Protein AF-A0A5R9P121-F1 (afdb_monomer)

Foldseek 3Di:
DWEKEAQCDDLNPCVVVCQVQQWGWFKDFPQLVVCLVVVHLPSLLVVLVVPDDPPDDSVVSSVVSVVVSVVLVDQQQFDQYKYWYDDPFFIKIWGFHAPDPPDNGHGWDWDWDADPVPRTIIIITHTHTPHIDQAAPQRQGDTNLQDQLVLCVQNVPPDNMGIPPDPVSVVLVVCLSNQHFQCVPCVDPVSCVSQPVVVVRDHQRTSHNVRSVVNVVVVVVVVCVVPPPPDDDDDDDDDADEPPDDPVVVVVLQVVLCVVLVCAAPQPRHRADDPPDPPDDQQSHWDWAFQQPNDHDYSVGIHIHGNVLRVVCPRPHSVVSNVVVVVVVVVVVVVVVD

Mean predicted aligned error: 11.41 Å

Nearest PDB structures (foldseek):
  8f43-assembly1_A  TM=6.720E-01  e=2.990E-02  Geobacillus stearothermophilus
  6jdv-assembly1_A  TM=2.931E-01  e=4.929E-01  Neisseria meningitidis 8013
  5y88-assembly1_A  TM=1.302E-01  e=1.584E+00  Saccharomyces cerevisiae S288C

Radius of gyration: 29.48 Å; Cα contacts (8 Å, |Δi|>4): 516; chains: 1; bounding box: 74×51×73 Å

Solvent-accessible surface area (backbone atoms only — not comparable to full-atom values): 18734 Å² total; per-residue (Å²): 118,55,42,34,31,43,29,27,37,76,97,39,72,43,36,68,58,29,53,75,70,13,38,52,42,42,64,29,50,44,72,51,41,54,20,50,75,68,73,31,71,65,57,29,35,49,55,46,58,74,70,50,60,92,88,64,58,68,69,60,51,49,53,49,33,55,48,54,55,49,48,45,56,49,43,21,54,38,54,63,21,37,41,32,36,73,58,92,54,40,36,32,35,31,39,28,36,51,72,39,100,86,45,96,58,21,72,57,40,76,43,83,49,64,42,87,91,78,67,46,58,25,30,33,37,7,20,42,33,76,40,63,37,46,50,23,72,71,65,28,74,40,32,54,90,82,44,60,55,69,56,44,73,58,64,65,51,87,46,62,68,38,72,58,81,50,63,70,57,50,51,50,52,50,34,52,43,61,34,36,80,40,50,86,53,58,71,34,70,72,45,32,58,61,50,29,44,92,75,74,38,82,72,58,50,42,51,44,58,64,40,48,49,52,40,52,53,48,54,52,49,53,52,51,57,73,66,63,75,79,74,88,74,92,72,84,76,79,92,74,51,74,47,97,58,52,74,67,57,47,53,53,47,54,48,51,49,37,62,75,42,72,47,23,12,78,77,76,64,47,72,39,31,60,92,88,49,83,92,61,50,76,51,35,20,62,32,88,36,48,60,49,58,87,60,50,46,30,90,90,26,53,45,55,23,22,34,48,57,48,65,71,38,64,74,55,48,64,65,64,48,42,56,54,50,51,52,52,50,55,53,52,55,54,63,75,75,109

pLDDT: mean 89.46, std 9.91, range [42.0, 98.44]

Sequence (338 aa):
MSIYVIKAGADNYFWPESRKRGIAALMLDKPYYEAWAANDPDAHLAVHIALAGKGRDPSSVKAESTRWFNYASKVSSSVDDIFFNIVGNDVWWARSRPLHASVAGGDPVIIPHIDPANGQEVVAVGVQTDGWRQYTKDGVKLQLATTHKRAWDFLKKQSALAPVADEDMKLYLMTLLEGGDLSTWHNRPDWKAKQGEDKGKYLAVQASLLENGLTQLMLSIEGTVAFANGQIIDKKVKDKQLVGCTPQEMKQHLKALWDQQDGKCALTGIEMHLPGQPDLDKDLMISPDRIDSSGHYSLENVQLVCRFANFWKLASDNARFKELLDLVVATKASQVSS

Structure (mmCIF, N/CA/C/O backbone):
data_AF-A0A5R9P121-F1
#
_entry.id   AF-A0A5R9P121-F1
#
loop_
_atom_site.group_PDB
_atom_site.id
_atom_site.type_symbol
_atom_site.label_atom_id
_atom_site.label_alt_id
_atom_site.label_comp_id
_atom_site.label_asym_id
_atom_site.label_entity_id
_atom_site.label_seq_id
_atom_site.pdbx_PDB_ins_code
_atom_site.Cartn_x
_atom_site.Cartn_y
_atom_site.Cartn_z
_atom_site.occupancy
_atom_site.B_iso_or_equiv
_atom_site.auth_seq_id
_atom_site.auth_comp_id
_atom_site.auth_asym_id
_atom_site.auth_atom_id
_atom_site.pdbx_PDB_model_num
ATOM 1 N N . MET A 1 1 ? 23.446 -10.536 -7.700 1.00 86.69 1 MET A N 1
ATOM 2 C CA . MET A 1 1 ? 22.115 -10.044 -7.302 1.00 86.69 1 MET A CA 1
ATOM 3 C C . MET A 1 1 ? 22.065 -8.530 -7.442 1.00 86.69 1 MET A C 1
ATOM 5 O O . MET A 1 1 ? 22.905 -7.834 -6.886 1.00 86.69 1 MET A O 1
ATOM 9 N N . SER A 1 2 ? 21.109 -8.034 -8.211 1.00 94.00 2 SER A N 1
ATOM 10 C CA . SER A 1 2 ? 20.786 -6.622 -8.412 1.00 94.00 2 SER A CA 1
ATOM 11 C C . SER A 1 2 ? 19.376 -6.333 -7.904 1.00 94.00 2 SER A C 1
ATOM 13 O O . SER A 1 2 ? 18.571 -7.247 -7.730 1.00 94.00 2 SER A O 1
ATOM 15 N N . ILE A 1 3 ? 19.078 -5.054 -7.675 1.00 96.38 3 ILE A N 1
ATOM 16 C CA . ILE A 1 3 ? 17.752 -4.597 -7.260 1.00 96.38 3 ILE A CA 1
ATOM 17 C C . ILE A 1 3 ? 17.236 -3.590 -8.282 1.00 96.38 3 ILE A C 1
ATOM 19 O O . ILE A 1 3 ? 17.935 -2.630 -8.621 1.00 96.38 3 ILE A O 1
ATOM 23 N N . TYR A 1 4 ? 16.003 -3.789 -8.735 1.00 95.88 4 TYR A N 1
ATOM 24 C CA . TYR A 1 4 ? 15.313 -2.901 -9.661 1.00 95.88 4 TYR A CA 1
ATOM 25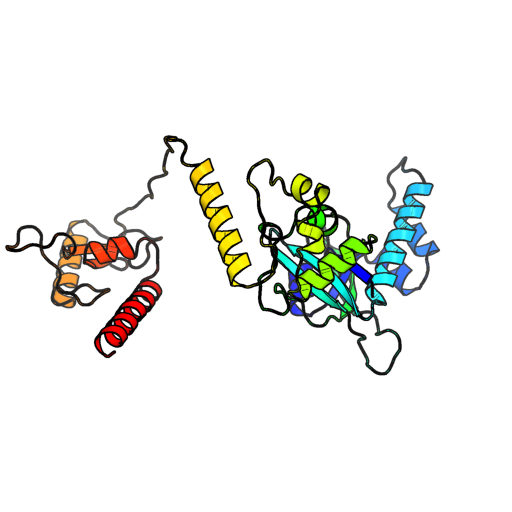 C C . TYR A 1 4 ? 13.990 -2.438 -9.083 1.00 95.88 4 TYR A C 1
ATOM 27 O O . TYR A 1 4 ? 13.281 -3.202 -8.439 1.00 95.88 4 TYR A O 1
ATOM 35 N N . VAL A 1 5 ? 13.615 -1.206 -9.393 1.00 95.62 5 VAL A N 1
ATOM 36 C CA . VAL A 1 5 ? 12.225 -0.761 -9.343 1.00 95.62 5 VAL A CA 1
ATOM 37 C C . VAL A 1 5 ? 11.692 -0.828 -10.767 1.00 95.62 5 VAL A C 1
ATOM 39 O O . VAL A 1 5 ? 12.301 -0.269 -11.679 1.00 95.62 5 VAL A O 1
ATOM 42 N N . ILE A 1 6 ? 10.595 -1.546 -10.975 1.00 95.19 6 ILE A N 1
ATOM 43 C CA . ILE A 1 6 ? 10.000 -1.785 -12.288 1.00 95.19 6 ILE A CA 1
ATOM 44 C C . ILE A 1 6 ? 8.566 -1.272 -12.309 1.00 95.19 6 ILE A C 1
ATOM 46 O O . ILE A 1 6 ? 7.793 -1.522 -11.382 1.00 95.19 6 ILE A O 1
ATOM 50 N N . LYS A 1 7 ? 8.198 -0.572 -13.380 1.00 93.69 7 LYS A N 1
ATOM 51 C CA . LYS A 1 7 ? 6.808 -0.237 -13.690 1.00 93.69 7 LYS A CA 1
ATOM 52 C C . LYS A 1 7 ? 6.265 -1.242 -14.694 1.00 93.69 7 LYS A C 1
ATOM 54 O O . LYS A 1 7 ? 6.827 -1.405 -15.776 1.00 93.69 7 LYS A O 1
ATOM 59 N N . ALA A 1 8 ? 5.158 -1.885 -14.346 1.00 91.69 8 ALA A N 1
ATOM 60 C CA . ALA A 1 8 ? 4.480 -2.839 -15.213 1.00 91.69 8 ALA A CA 1
ATOM 61 C C . ALA A 1 8 ? 3.602 -2.076 -16.223 1.00 91.69 8 ALA A C 1
ATOM 63 O O . ALA A 1 8 ? 2.381 -2.042 -16.096 1.00 91.69 8 ALA A O 1
ATOM 64 N N . GLY A 1 9 ? 4.243 -1.401 -17.181 1.00 89.94 9 GLY A N 1
ATOM 65 C CA . GLY A 1 9 ? 3.585 -0.507 -18.140 1.00 89.94 9 GLY A CA 1
ATOM 66 C C . GLY A 1 9 ? 3.376 0.919 -17.619 1.00 89.94 9 GLY A C 1
ATOM 67 O O . GLY A 1 9 ? 3.654 1.232 -16.454 1.00 89.94 9 GLY A O 1
ATOM 68 N N . ALA A 1 10 ? 2.902 1.800 -18.505 1.00 86.75 10 ALA A N 1
ATOM 69 C CA . ALA A 1 10 ? 2.505 3.157 -18.138 1.00 86.75 10 ALA A CA 1
ATOM 70 C C . ALA A 1 10 ? 1.425 3.100 -17.048 1.00 86.75 10 ALA A C 1
ATOM 72 O O . ALA A 1 10 ? 0.533 2.256 -17.092 1.00 86.75 10 ALA A O 1
ATOM 73 N N . ASP A 1 11 ? 1.567 3.921 -16.009 1.00 85.69 11 ASP A N 1
ATOM 74 C CA . ASP A 1 11 ? 0.668 3.929 -14.846 1.00 85.69 11 ASP A CA 1
ATOM 75 C C . ASP A 1 11 ? 0.395 2.546 -14.217 1.00 85.69 11 ASP A C 1
ATOM 77 O O . ASP A 1 11 ? -0.612 2.348 -13.541 1.00 85.69 11 ASP A O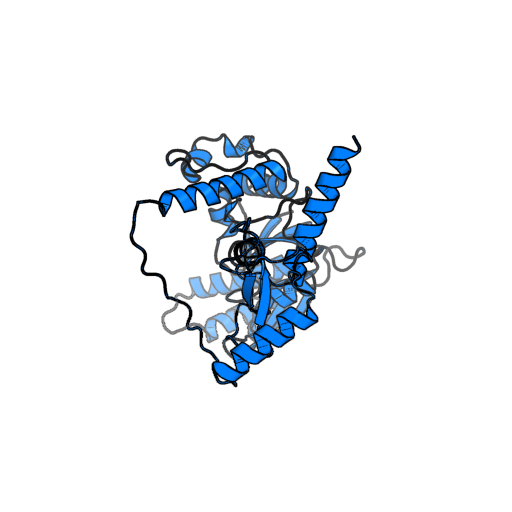 1
ATOM 81 N N . ASN A 1 12 ? 1.324 1.592 -14.390 1.00 91.19 12 ASN A N 1
ATOM 82 C CA . ASN A 1 12 ? 1.204 0.209 -13.927 1.00 91.19 12 ASN A CA 1
ATOM 83 C C . ASN A 1 12 ? -0.016 -0.550 -14.493 1.00 91.19 12 ASN A C 1
ATOM 85 O O . ASN A 1 12 ? -0.538 -1.441 -13.821 1.00 91.19 12 ASN A O 1
ATOM 89 N N . TYR A 1 13 ? -0.475 -0.261 -15.718 1.00 93.00 13 TYR A N 1
ATOM 90 C CA . TYR A 1 13 ? -1.648 -0.953 -16.276 1.00 93.00 13 TYR A CA 1
ATOM 91 C C . TYR A 1 13 ? -1.503 -2.486 -16.327 1.00 93.00 13 TYR A C 1
ATOM 93 O O . TYR A 1 13 ? -2.490 -3.201 -16.166 1.00 93.00 13 TYR A O 1
ATOM 101 N N . PHE A 1 14 ? -0.285 -3.011 -16.507 1.00 94.94 14 PHE A N 1
ATOM 102 C CA . PHE A 1 14 ? -0.016 -4.452 -16.585 1.00 94.94 14 PHE A CA 1
ATOM 103 C C . PHE A 1 14 ? 0.195 -5.097 -15.208 1.00 94.94 14 PHE A C 1
ATOM 105 O O . PHE A 1 14 ? 0.359 -6.314 -15.087 1.00 94.94 14 PHE A O 1
ATOM 112 N N . TRP A 1 15 ? 0.178 -4.304 -14.135 1.00 95.00 15 TRP A N 1
ATOM 113 C CA . TRP A 1 15 ? 0.389 -4.793 -12.777 1.00 95.00 15 TRP A CA 1
ATOM 114 C C . TRP A 1 15 ? -0.552 -5.938 -12.355 1.00 95.00 15 TRP A C 1
ATOM 116 O O . TRP A 1 15 ? -0.057 -6.907 -11.773 1.00 95.00 15 TRP A O 1
ATOM 126 N N . PRO A 1 16 ? -1.872 -5.915 -12.648 1.00 94.00 16 PRO A N 1
ATOM 127 C CA . PRO A 1 16 ? -2.764 -7.011 -12.266 1.00 94.00 16 PRO A CA 1
ATOM 128 C C . PRO A 1 16 ? -2.335 -8.370 -12.836 1.00 94.00 16 PRO A C 1
ATOM 130 O O . PRO A 1 16 ? -2.325 -9.366 -12.108 1.00 94.00 16 PRO A O 1
ATOM 133 N N . GLU A 1 17 ? -1.925 -8.406 -14.107 1.00 93.31 17 GLU A N 1
ATOM 134 C CA . GLU A 1 17 ? -1.442 -9.621 -14.774 1.00 93.31 17 GLU A CA 1
ATOM 135 C C . GLU A 1 17 ? -0.050 -10.022 -14.272 1.00 93.31 17 GLU A C 1
ATOM 137 O O . GLU A 1 17 ? 0.171 -11.192 -13.950 1.00 93.31 17 GLU A O 1
ATOM 142 N N . SER A 1 18 ? 0.860 -9.055 -14.112 1.00 94.75 18 SER A N 1
ATOM 143 C CA . SER A 1 18 ? 2.193 -9.256 -13.524 1.00 94.75 18 SER A CA 1
ATOM 144 C C . SER A 1 18 ? 2.113 -9.912 -12.139 1.00 94.75 18 SER A C 1
ATOM 146 O O . SER A 1 18 ? 2.799 -10.906 -11.879 1.00 94.75 18 SER A O 1
ATOM 148 N N . ARG A 1 19 ? 1.208 -9.435 -11.274 1.00 94.75 19 ARG A N 1
ATOM 149 C CA . ARG A 1 19 ? 0.966 -10.009 -9.946 1.00 94.75 19 ARG A CA 1
ATOM 150 C C . ARG A 1 19 ? 0.365 -11.408 -10.030 1.00 94.75 19 ARG A C 1
ATOM 152 O O . ARG A 1 19 ? 0.855 -12.317 -9.367 1.00 94.75 19 ARG A O 1
ATOM 159 N N . LYS A 1 20 ? -0.687 -11.581 -10.838 1.00 92.06 20 LYS A N 1
ATOM 160 C CA . LYS A 1 20 ? -1.413 -12.854 -10.985 1.00 92.06 20 LYS A CA 1
ATOM 161 C C . LYS A 1 20 ? -0.512 -13.980 -11.490 1.00 92.06 20 LYS A C 1
ATOM 163 O O . LYS A 1 20 ? -0.650 -15.113 -11.045 1.00 92.06 20 LYS A O 1
ATOM 168 N N . ARG A 1 21 ? 0.390 -13.670 -12.420 1.00 91.25 21 ARG A N 1
ATOM 169 C CA . ARG A 1 21 ? 1.276 -14.649 -13.064 1.00 91.25 21 ARG A CA 1
ATOM 170 C C . ARG A 1 21 ? 2.639 -14.785 -12.380 1.00 91.25 21 ARG A C 1
ATOM 172 O O . ARG A 1 21 ? 3.382 -15.707 -12.703 1.00 91.25 21 ARG A O 1
ATOM 179 N N . GLY A 1 22 ? 2.972 -13.890 -11.447 1.00 93.12 22 GLY A N 1
ATOM 180 C CA . GLY A 1 22 ? 4.281 -13.873 -10.794 1.00 93.12 22 GLY A CA 1
ATOM 181 C C . GLY A 1 22 ? 5.400 -13.546 -11.780 1.00 93.12 22 GLY A C 1
ATOM 182 O O . GLY A 1 22 ? 6.370 -14.284 -11.874 1.00 93.12 22 GLY A O 1
ATOM 183 N N . ILE A 1 23 ? 5.241 -12.474 -12.555 1.00 94.06 23 ILE A N 1
ATOM 184 C CA . ILE A 1 23 ? 6.206 -12.058 -13.583 1.00 94.06 23 ILE A CA 1
ATOM 185 C C . ILE A 1 23 ? 6.640 -10.625 -13.299 1.00 94.06 23 ILE A C 1
ATOM 187 O O . ILE A 1 23 ? 5.798 -9.785 -12.984 1.00 94.06 23 ILE A O 1
ATOM 191 N N . ALA A 1 24 ? 7.925 -10.320 -13.454 1.00 94.75 24 ALA A N 1
ATOM 192 C CA . ALA A 1 24 ? 8.415 -8.948 -13.574 1.00 94.75 24 ALA A CA 1
ATOM 193 C C . ALA A 1 24 ? 8.683 -8.669 -15.056 1.00 94.75 24 ALA A C 1
ATOM 195 O O . ALA A 1 24 ? 9.478 -9.377 -15.668 1.00 94.75 24 ALA A O 1
ATOM 196 N N . ALA A 1 25 ? 7.993 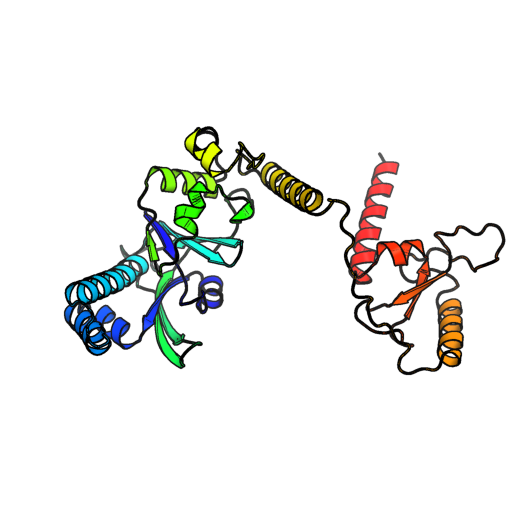-7.689 -15.645 1.00 94.44 25 ALA A N 1
ATOM 197 C CA . ALA A 1 25 ? 8.061 -7.429 -17.083 1.00 94.44 25 ALA A CA 1
ATOM 198 C C . ALA A 1 25 ? 8.033 -5.939 -17.428 1.00 94.44 25 ALA A C 1
ATOM 200 O O . ALA A 1 25 ? 7.385 -5.138 -16.750 1.00 94.44 25 ALA A O 1
ATOM 201 N N . LEU A 1 26 ? 8.713 -5.609 -18.524 1.00 94.50 26 LEU A N 1
ATOM 202 C CA . LEU A 1 26 ? 8.664 -4.323 -19.209 1.00 94.50 26 LEU A CA 1
ATOM 203 C C . LEU A 1 26 ? 7.799 -4.436 -20.455 1.00 94.50 26 LEU A C 1
ATOM 205 O O . LEU A 1 26 ? 7.837 -5.453 -21.145 1.00 94.50 26 LEU A O 1
ATOM 209 N N . MET A 1 27 ? 7.025 -3.391 -20.731 1.00 95.06 27 MET A N 1
ATOM 210 C CA . MET A 1 27 ? 6.189 -3.326 -21.927 1.00 95.06 27 MET A CA 1
ATOM 211 C C . MET A 1 27 ? 6.996 -2.682 -23.049 1.00 95.06 27 MET A C 1
ATOM 213 O O . MET A 1 27 ? 7.525 -1.585 -22.865 1.00 95.06 27 MET A O 1
ATOM 217 N N . LEU A 1 28 ? 7.093 -3.372 -24.180 1.00 94.94 28 LEU A N 1
ATOM 218 C CA . LEU A 1 28 ? 7.660 -2.845 -25.415 1.00 94.94 28 LEU A CA 1
ATOM 219 C C . LEU A 1 28 ? 6.565 -2.778 -26.470 1.00 94.94 28 LEU A C 1
ATOM 221 O O . LEU A 1 28 ? 5.857 -3.764 -26.665 1.00 94.94 28 LEU A O 1
ATOM 225 N N . ASP A 1 29 ? 6.462 -1.672 -27.200 1.00 94.25 29 ASP A N 1
ATOM 226 C CA . ASP A 1 29 ? 5.623 -1.657 -28.399 1.00 94.25 29 ASP A CA 1
ATOM 227 C C . ASP A 1 29 ? 6.155 -2.690 -29.395 1.00 94.25 29 ASP A C 1
ATOM 229 O O . ASP A 1 29 ? 7.366 -2.930 -29.482 1.00 94.25 29 ASP A O 1
ATOM 233 N N . LYS A 1 30 ? 5.251 -3.307 -30.157 1.00 95.25 30 LYS A N 1
ATOM 234 C CA . LYS A 1 30 ? 5.583 -4.442 -31.024 1.00 95.25 30 LYS A CA 1
ATOM 235 C C . LYS A 1 30 ? 6.806 -4.221 -31.934 1.00 95.25 30 LYS A C 1
ATOM 237 O O . LYS A 1 30 ? 7.653 -5.111 -31.947 1.00 95.25 30 LYS A O 1
ATOM 242 N N . PRO A 1 31 ? 6.998 -3.067 -32.607 1.00 95.38 31 PRO A N 1
ATOM 243 C CA . PRO A 1 31 ? 8.189 -2.854 -33.435 1.00 95.38 31 PRO A CA 1
ATOM 244 C C . PRO A 1 31 ? 9.506 -2.856 -32.639 1.00 95.38 31 PRO A C 1
ATOM 246 O O . PRO A 1 31 ? 10.518 -3.361 -33.121 1.00 95.38 31 PRO A O 1
ATOM 249 N N . TYR A 1 32 ? 9.507 -2.325 -31.409 1.00 95.69 32 TYR A N 1
ATOM 250 C CA . TYR A 1 32 ? 10.682 -2.382 -30.529 1.00 95.69 32 TYR A CA 1
ATOM 251 C C . TYR A 1 32 ? 10.948 -3.811 -30.058 1.00 95.69 32 TYR A C 1
ATOM 253 O O . TYR A 1 32 ? 12.097 -4.252 -30.043 1.00 95.69 32 TYR A O 1
ATOM 261 N N . TYR A 1 33 ? 9.889 -4.548 -29.708 1.00 96.38 33 TYR A N 1
ATOM 262 C CA . TYR A 1 33 ? 9.998 -5.957 -29.345 1.00 96.38 33 TYR A CA 1
ATOM 263 C C . TYR A 1 33 ? 10.564 -6.805 -30.489 1.00 96.38 33 TYR A C 1
ATOM 265 O O . TYR A 1 33 ? 11.471 -7.591 -30.245 1.00 96.38 33 TYR A O 1
ATOM 273 N N . GLU A 1 34 ? 10.070 -6.648 -31.718 1.00 96.81 34 GLU A N 1
ATOM 274 C CA . GLU A 1 34 ? 10.523 -7.429 -32.877 1.00 96.81 34 GLU A CA 1
ATOM 275 C C . GLU A 1 34 ? 12.021 -7.225 -33.141 1.00 96.81 34 GLU A C 1
ATOM 277 O O . GLU A 1 34 ? 12.757 -8.199 -33.304 1.00 96.81 34 GLU A O 1
ATOM 282 N N . ALA A 1 35 ? 12.497 -5.976 -33.086 1.00 96.88 35 ALA A N 1
ATOM 283 C CA . ALA A 1 35 ? 13.920 -5.668 -33.209 1.00 96.88 35 ALA A CA 1
ATOM 284 C C . ALA A 1 35 ? 14.754 -6.241 -32.048 1.00 96.88 35 ALA A C 1
ATOM 286 O O . ALA A 1 35 ? 15.843 -6.779 -32.258 1.00 96.88 35 ALA A O 1
ATOM 287 N N . TRP A 1 36 ? 14.240 -6.171 -30.816 1.00 96.88 36 TRP A N 1
ATOM 288 C CA . TRP A 1 36 ? 14.901 -6.758 -29.650 1.00 96.88 36 TRP A CA 1
ATOM 289 C C . TRP A 1 36 ? 14.969 -8.290 -29.723 1.00 96.88 36 TRP A C 1
ATOM 291 O O . TRP A 1 36 ? 16.025 -8.869 -29.478 1.00 96.88 36 TRP A O 1
ATOM 301 N N . ALA A 1 37 ? 13.879 -8.951 -30.116 1.00 95.19 37 ALA A N 1
ATOM 302 C CA . ALA A 1 37 ? 13.792 -10.403 -30.250 1.00 95.19 37 ALA A CA 1
ATOM 303 C C . ALA A 1 37 ? 14.701 -10.940 -31.367 1.00 95.19 37 ALA A C 1
ATOM 305 O O . ALA A 1 37 ? 15.236 -12.041 -31.249 1.00 95.19 37 ALA A O 1
ATOM 306 N N . ALA A 1 38 ? 14.925 -10.147 -32.419 1.00 96.12 38 ALA A N 1
ATOM 307 C CA . ALA A 1 38 ? 15.914 -10.424 -33.459 1.00 96.12 38 ALA A CA 1
ATOM 308 C C . ALA A 1 38 ? 17.368 -10.169 -33.010 1.00 96.12 38 ALA A C 1
ATOM 310 O O . ALA A 1 38 ? 18.295 -10.441 -33.772 1.00 96.12 38 ALA A O 1
ATOM 311 N N . ASN A 1 39 ? 17.578 -9.660 -31.788 1.00 95.56 39 ASN A N 1
ATOM 312 C CA . ASN A 1 39 ? 18.864 -9.195 -31.273 1.00 95.56 39 ASN A CA 1
ATOM 313 C C . ASN A 1 39 ? 19.533 -8.176 -32.218 1.00 95.56 39 ASN A C 1
ATOM 315 O O . ASN A 1 39 ? 20.733 -8.256 -32.485 1.00 95.56 39 ASN A O 1
ATOM 319 N N . ASP A 1 40 ? 18.742 -7.223 -32.722 1.00 97.25 40 ASP A N 1
ATOM 320 C CA . ASP A 1 40 ? 19.161 -6.208 -33.691 1.00 97.25 40 ASP A CA 1
ATOM 321 C C . ASP A 1 40 ? 19.032 -4.784 -33.100 1.00 97.25 40 ASP A C 1
ATOM 323 O O . ASP A 1 40 ? 17.976 -4.141 -33.185 1.00 97.25 40 ASP A O 1
ATOM 327 N N . PRO A 1 41 ? 20.102 -4.260 -32.466 1.00 95.19 41 PRO A N 1
ATOM 328 C CA . PRO A 1 41 ? 20.113 -2.909 -31.909 1.00 95.19 41 PRO A CA 1
ATOM 329 C C . PRO A 1 41 ? 19.964 -1.801 -32.962 1.00 95.19 41 PRO A C 1
ATOM 331 O O . PRO A 1 41 ? 19.479 -0.715 -32.630 1.00 95.19 41 PRO A O 1
ATOM 334 N N . ASP A 1 42 ? 20.375 -2.050 -34.210 1.00 96.06 42 ASP A N 1
ATOM 335 C CA . ASP A 1 42 ? 20.303 -1.068 -35.294 1.00 96.06 42 ASP A CA 1
ATOM 336 C C . ASP A 1 42 ? 18.866 -0.948 -35.808 1.00 96.06 42 ASP A C 1
ATOM 338 O O . ASP A 1 42 ? 18.361 0.169 -35.957 1.00 96.06 42 ASP A O 1
ATOM 342 N N . ALA A 1 43 ? 18.158 -2.072 -35.965 1.00 96.06 43 ALA A N 1
ATOM 343 C CA . ALA A 1 43 ? 16.719 -2.071 -36.216 1.00 96.06 43 ALA A CA 1
ATOM 344 C C . ALA A 1 43 ? 15.955 -1.392 -35.069 1.00 96.06 43 ALA A C 1
ATOM 346 O O . ALA A 1 43 ? 15.069 -0.571 -35.315 1.00 96.06 43 ALA A O 1
ATOM 347 N N . HIS A 1 44 ? 16.343 -1.641 -33.814 1.00 96.44 44 HIS A N 1
ATOM 348 C CA . HIS A 1 44 ? 15.718 -0.997 -32.656 1.00 96.44 44 HIS A CA 1
ATOM 349 C C . HIS A 1 44 ? 15.922 0.531 -32.676 1.00 96.44 44 HIS A C 1
ATOM 351 O O . HIS A 1 44 ? 15.001 1.307 -32.404 1.00 96.44 44 HIS A O 1
ATOM 357 N N . LEU A 1 45 ? 17.120 0.995 -33.052 1.00 96.00 45 LEU A N 1
ATOM 358 C CA . LEU A 1 45 ? 17.403 2.416 -33.262 1.00 96.00 45 LEU A CA 1
ATOM 359 C C . LEU A 1 45 ? 16.617 3.003 -34.441 1.00 96.00 45 LEU A C 1
ATOM 361 O O . LEU A 1 45 ? 16.128 4.128 -34.330 1.00 96.00 45 LEU A O 1
ATOM 365 N N . ALA A 1 46 ? 16.459 2.262 -35.537 1.00 94.62 46 ALA A N 1
ATOM 366 C CA . ALA A 1 46 ? 15.692 2.710 -36.695 1.00 94.62 46 ALA A CA 1
ATOM 367 C C . ALA A 1 46 ? 14.224 2.998 -36.333 1.00 94.62 46 ALA A C 1
ATOM 369 O O . ALA A 1 46 ? 13.694 4.031 -36.746 1.00 94.62 46 ALA A O 1
ATOM 370 N N . VAL A 1 47 ? 13.600 2.161 -35.491 1.00 94.19 47 VAL A N 1
ATOM 371 C CA . VAL A 1 47 ? 12.244 2.411 -34.962 1.00 94.19 47 VAL A CA 1
ATOM 372 C C . VAL A 1 47 ? 12.200 3.727 -34.172 1.00 94.19 47 VAL A C 1
ATOM 374 O O . VAL A 1 47 ? 11.336 4.571 -34.415 1.00 94.19 47 VAL A O 1
ATOM 377 N N . HIS A 1 48 ? 13.171 3.956 -33.281 1.00 92.88 48 HIS A N 1
ATOM 378 C CA . HIS A 1 48 ? 13.266 5.197 -32.502 1.00 92.88 48 HIS A CA 1
ATOM 379 C C . HIS A 1 48 ? 13.455 6.445 -33.376 1.00 92.88 48 HIS A C 1
ATOM 381 O O . HIS A 1 48 ? 12.878 7.491 -33.080 1.00 92.88 48 HIS A O 1
ATOM 387 N N . ILE A 1 49 ? 14.261 6.356 -34.439 1.00 92.31 49 ILE A N 1
ATOM 388 C CA . ILE A 1 49 ? 14.483 7.459 -35.384 1.00 92.31 49 ILE A CA 1
ATOM 389 C C . ILE A 1 49 ? 13.200 7.764 -36.162 1.00 92.31 49 ILE A C 1
ATOM 391 O O . ILE A 1 49 ? 12.844 8.932 -36.296 1.00 92.31 49 ILE A O 1
ATOM 395 N N . ALA A 1 50 ? 12.489 6.738 -36.636 1.00 90.56 50 ALA A N 1
ATOM 396 C CA . ALA A 1 50 ? 11.254 6.906 -37.401 1.00 90.56 50 ALA A CA 1
ATOM 397 C C . ALA A 1 50 ? 10.137 7.585 -36.587 1.00 90.56 50 ALA A C 1
ATOM 399 O O . ALA A 1 50 ? 9.349 8.351 -37.139 1.00 90.56 50 ALA A O 1
ATOM 400 N N . LEU A 1 51 ? 10.092 7.330 -35.276 1.00 87.19 51 LEU A N 1
ATOM 401 C CA . LEU A 1 51 ? 9.111 7.909 -34.353 1.00 87.19 51 LEU A CA 1
ATOM 402 C C . LEU A 1 51 ? 9.577 9.223 -33.701 1.00 87.19 51 LEU A C 1
ATOM 404 O O . LEU A 1 51 ? 8.800 9.877 -33.001 1.00 87.19 51 LEU A O 1
ATOM 408 N N . ALA A 1 52 ? 10.831 9.637 -33.908 1.00 85.69 52 ALA A N 1
ATOM 409 C CA . ALA A 1 52 ? 11.349 10.869 -33.331 1.00 85.69 52 ALA A CA 1
ATOM 410 C C . ALA A 1 52 ? 10.693 12.102 -33.980 1.00 85.69 52 ALA A C 1
ATOM 412 O O . ALA A 1 52 ? 10.750 12.310 -35.191 1.00 85.69 52 ALA A O 1
ATOM 413 N N . GLY A 1 53 ? 10.103 12.972 -33.155 1.00 79.69 53 GLY A N 1
ATOM 414 C CA . GLY A 1 53 ? 9.579 14.261 -33.614 1.00 79.69 53 GLY A CA 1
ATOM 415 C C . GLY A 1 53 ? 10.669 15.167 -34.207 1.00 79.69 53 GLY A C 1
ATOM 416 O O . GLY A 1 53 ? 11.842 15.089 -33.829 1.00 79.69 53 GLY A O 1
ATOM 417 N N . LYS A 1 54 ? 10.276 16.068 -35.121 1.00 80.69 54 LYS A N 1
ATOM 418 C CA . LYS A 1 54 ? 11.191 17.035 -35.758 1.00 80.69 54 LYS A CA 1
ATOM 419 C C . LYS A 1 54 ? 11.969 17.834 -34.700 1.00 80.69 54 LYS A C 1
ATOM 421 O O . LYS A 1 54 ? 11.365 18.412 -33.802 1.00 80.69 54 LYS A O 1
ATOM 426 N N . GLY A 1 55 ? 13.296 17.896 -34.837 1.00 79.69 55 GLY A N 1
ATOM 427 C CA . GLY A 1 55 ? 14.178 18.692 -33.969 1.00 79.69 55 GLY A CA 1
ATOM 428 C C . GLY A 1 55 ? 14.711 17.979 -32.720 1.00 79.69 55 GLY A C 1
ATOM 429 O O . GLY A 1 55 ? 15.403 18.607 -31.923 1.00 79.69 55 GLY A O 1
ATOM 430 N N . ARG A 1 56 ? 14.426 16.683 -32.533 1.00 84.19 56 ARG A N 1
ATOM 431 C CA . ARG A 1 56 ? 15.058 15.873 -31.478 1.00 84.19 56 ARG A CA 1
ATOM 432 C C . ARG A 1 56 ? 16.549 15.680 -31.762 1.00 84.19 56 ARG A C 1
ATOM 434 O O . ARG A 1 56 ? 16.936 15.366 -32.884 1.00 84.19 56 ARG A O 1
ATOM 441 N N . ASP A 1 57 ? 17.368 15.819 -30.723 1.00 89.94 57 ASP A N 1
ATOM 442 C CA . ASP A 1 57 ? 18.807 15.581 -30.808 1.00 89.94 57 ASP A CA 1
ATOM 443 C C . ASP A 1 57 ? 19.109 14.092 -31.107 1.00 89.94 57 ASP A C 1
ATOM 445 O O . ASP A 1 57 ? 18.674 13.223 -30.339 1.00 89.94 57 ASP A O 1
ATOM 449 N N . PRO A 1 58 ? 19.864 13.766 -32.175 1.00 89.62 58 PRO A N 1
ATOM 450 C CA . PRO A 1 58 ? 20.151 12.381 -32.552 1.00 89.62 58 PRO A CA 1
ATOM 451 C C . PRO A 1 58 ? 20.875 11.569 -31.472 1.00 89.62 58 PRO A C 1
ATOM 453 O O . PRO A 1 58 ? 20.630 10.368 -31.335 1.00 89.62 58 PRO A O 1
ATOM 456 N N . SER A 1 59 ? 21.746 12.205 -30.681 1.00 91.75 59 SER A N 1
ATOM 457 C CA . SER A 1 59 ? 22.479 11.511 -29.617 1.00 91.75 59 SER A CA 1
ATOM 458 C C . SER A 1 59 ? 21.541 11.061 -28.492 1.00 91.75 59 SER A C 1
ATOM 460 O O . SER A 1 59 ? 21.661 9.939 -27.997 1.00 91.75 59 SER A O 1
ATOM 462 N N . SER A 1 60 ? 20.531 11.877 -28.170 1.00 91.44 60 SER A N 1
ATOM 463 C CA . SER A 1 60 ? 19.488 11.539 -27.199 1.00 91.44 60 SER A CA 1
ATOM 464 C C . SER A 1 60 ? 18.611 10.369 -27.657 1.00 91.44 60 SER A C 1
ATOM 466 O O . SER A 1 60 ? 18.325 9.472 -26.864 1.00 91.44 60 SER A O 1
ATOM 468 N N . VAL A 1 61 ? 18.239 10.330 -28.944 1.00 92.44 61 VAL A N 1
ATOM 469 C CA . VAL A 1 61 ? 17.442 9.242 -29.539 1.00 92.44 61 VAL A CA 1
ATOM 470 C C . VAL A 1 61 ? 18.227 7.932 -29.496 1.00 92.44 61 VAL A C 1
ATOM 472 O O . VAL A 1 61 ? 17.691 6.898 -29.095 1.00 92.44 61 VAL A O 1
ATOM 475 N N . LYS A 1 62 ? 19.526 7.983 -29.821 1.00 94.31 62 LYS A N 1
ATOM 476 C CA . LYS A 1 62 ? 20.416 6.824 -29.717 1.00 94.31 62 LYS A CA 1
ATOM 477 C C . LYS A 1 62 ? 20.535 6.319 -28.280 1.00 94.31 62 LYS A C 1
ATOM 479 O O . LYS A 1 62 ? 20.379 5.124 -28.044 1.00 94.31 62 LYS A O 1
ATOM 484 N N . ALA A 1 63 ? 20.763 7.218 -27.323 1.00 93.50 63 ALA A N 1
ATOM 485 C CA . ALA A 1 63 ? 20.868 6.858 -25.911 1.00 93.50 63 ALA A CA 1
ATOM 486 C C . ALA A 1 63 ? 19.577 6.213 -25.377 1.00 93.50 63 ALA A C 1
ATOM 488 O O . ALA A 1 63 ? 19.635 5.254 -24.607 1.00 93.50 63 ALA A O 1
ATOM 489 N N . GLU A 1 64 ? 18.413 6.710 -25.799 1.00 92.31 64 GLU A N 1
ATOM 490 C CA . GLU A 1 64 ? 17.116 6.142 -25.437 1.00 92.31 64 GLU A CA 1
ATOM 491 C C . GLU A 1 64 ? 16.900 4.742 -26.027 1.00 92.31 64 GLU A C 1
ATOM 493 O O . GLU A 1 64 ? 16.526 3.840 -25.276 1.00 92.31 64 GLU A O 1
ATOM 498 N N . SER A 1 65 ? 17.218 4.543 -27.311 1.00 94.62 65 SER A N 1
ATOM 499 C CA . SER A 1 65 ? 17.157 3.227 -27.962 1.00 94.62 65 SER A CA 1
ATOM 500 C C . SER A 1 65 ? 18.028 2.200 -27.243 1.00 94.62 65 SER A C 1
ATOM 502 O O . SER A 1 65 ? 17.544 1.154 -26.811 1.00 94.62 65 SER A O 1
ATOM 504 N N . THR A 1 66 ? 19.302 2.535 -27.019 1.00 95.88 66 THR A N 1
ATOM 505 C CA . THR A 1 66 ? 20.239 1.665 -26.298 1.00 95.88 66 THR A CA 1
ATOM 506 C C . THR A 1 66 ? 19.742 1.345 -24.889 1.00 95.88 66 THR A C 1
ATOM 508 O O . THR A 1 66 ? 19.864 0.211 -24.429 1.00 95.88 66 THR A O 1
ATOM 511 N N . ARG A 1 67 ? 19.161 2.325 -24.188 1.00 93.81 67 ARG A N 1
ATOM 512 C CA . ARG A 1 67 ? 18.618 2.125 -22.841 1.00 93.81 67 ARG A CA 1
ATOM 513 C C . ARG A 1 67 ? 17.463 1.126 -22.839 1.00 93.81 67 ARG A C 1
ATOM 515 O O . ARG A 1 67 ? 17.485 0.213 -22.020 1.00 93.81 67 ARG A O 1
ATOM 522 N N . TRP A 1 68 ? 16.480 1.290 -23.722 1.00 94.38 68 TRP A N 1
ATOM 523 C CA . TRP A 1 68 ? 15.315 0.402 -23.788 1.00 94.38 68 TRP A CA 1
ATOM 524 C C . TRP A 1 68 ? 15.682 -1.018 -24.217 1.00 94.38 68 TRP A C 1
ATOM 526 O O . TRP A 1 68 ? 15.254 -1.968 -23.560 1.00 94.38 68 TRP A O 1
ATOM 536 N N . PHE A 1 69 ? 16.561 -1.157 -25.212 1.00 95.69 69 PHE A N 1
ATOM 537 C CA . PHE A 1 69 ? 17.097 -2.454 -25.626 1.00 95.69 69 PHE A CA 1
ATOM 538 C C . PHE A 1 69 ? 17.774 -3.176 -24.449 1.00 95.69 69 PHE A C 1
ATOM 540 O O . PHE A 1 69 ? 17.466 -4.326 -24.139 1.00 95.69 69 PHE A O 1
ATOM 547 N N . ASN A 1 70 ? 18.641 -2.469 -23.714 1.00 94.56 70 ASN A N 1
ATOM 548 C CA . ASN A 1 70 ? 19.333 -3.030 -22.554 1.00 94.56 70 ASN A CA 1
ATOM 549 C C . ASN A 1 70 ? 18.394 -3.334 -21.383 1.00 94.56 70 ASN A C 1
ATOM 551 O O . ASN A 1 70 ? 18.639 -4.287 -20.647 1.00 94.56 70 ASN 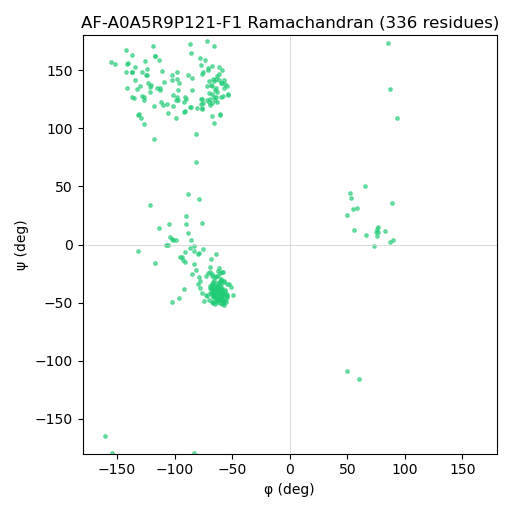A O 1
ATOM 555 N N . TYR A 1 71 ? 17.339 -2.544 -21.176 1.00 94.69 71 TYR A N 1
ATOM 556 C CA . TYR A 1 71 ? 16.350 -2.811 -20.133 1.00 94.69 71 TYR A CA 1
ATOM 557 C C . TYR A 1 71 ? 15.625 -4.129 -20.376 1.00 94.69 71 TYR A C 1
ATOM 559 O O . TYR A 1 71 ? 15.549 -4.942 -19.456 1.00 94.69 71 TYR A O 1
ATOM 567 N N . ALA A 1 72 ? 15.156 -4.361 -21.603 1.00 93.50 72 ALA A N 1
ATOM 568 C CA . ALA A 1 72 ? 14.508 -5.610 -21.978 1.00 93.50 72 ALA A CA 1
ATOM 569 C C . ALA A 1 72 ? 15.442 -6.805 -21.752 1.00 93.50 72 ALA A C 1
ATOM 571 O O . ALA A 1 72 ? 15.090 -7.711 -20.997 1.00 93.50 72 ALA A O 1
ATOM 572 N N . SER A 1 73 ? 16.676 -6.737 -22.266 1.00 93.12 73 SER A N 1
ATOM 573 C CA . SER A 1 73 ? 17.687 -7.781 -22.054 1.00 93.12 73 SER A CA 1
ATOM 574 C C . SER A 1 73 ? 18.000 -8.008 -20.578 1.00 93.12 73 SER A C 1
ATOM 576 O O . SER A 1 73 ? 18.220 -9.141 -20.152 1.00 93.12 73 SER A O 1
ATOM 578 N N . LYS A 1 74 ? 18.034 -6.941 -19.771 1.00 91.94 74 LYS A N 1
ATOM 579 C CA . LYS A 1 74 ? 18.365 -7.050 -18.352 1.00 91.94 74 LYS A CA 1
ATOM 580 C C . LYS A 1 74 ? 17.266 -7.742 -17.563 1.00 91.94 74 LYS A C 1
ATOM 582 O O . LYS A 1 74 ? 17.580 -8.644 -16.799 1.00 91.94 74 LYS A O 1
ATOM 587 N N . VAL A 1 75 ? 16.011 -7.336 -17.750 1.00 92.69 75 VAL A N 1
ATOM 588 C CA . VAL A 1 75 ? 14.881 -7.962 -17.050 1.00 92.69 75 VAL A CA 1
ATOM 589 C C . VAL A 1 75 ? 14.727 -9.409 -17.493 1.00 92.69 75 VAL A C 1
ATOM 591 O O . VAL A 1 75 ? 14.550 -10.282 -16.652 1.00 92.69 75 VAL A O 1
ATOM 594 N N . SER A 1 76 ? 14.836 -9.677 -18.793 1.00 91.81 76 SER A N 1
ATOM 595 C CA . SER A 1 76 ? 14.592 -11.002 -19.354 1.00 91.81 76 SER A CA 1
ATOM 596 C C . SER A 1 76 ? 15.653 -12.040 -18.972 1.00 91.81 76 SER A C 1
ATOM 598 O O . SER A 1 76 ? 15.371 -13.230 -18.992 1.00 91.81 76 SER A O 1
ATOM 600 N N . SER A 1 77 ? 16.864 -11.596 -18.618 1.00 89.56 77 SER A N 1
ATOM 601 C CA . SER A 1 77 ? 17.978 -12.454 -18.187 1.00 89.56 77 SER A CA 1
ATOM 602 C C . SER A 1 77 ? 18.221 -12.439 -16.673 1.00 89.56 77 SER A C 1
ATOM 604 O O . SER A 1 77 ? 19.208 -13.007 -16.203 1.00 89.56 77 SER A O 1
ATOM 606 N N . SER A 1 78 ? 17.358 -11.780 -15.892 1.00 90.94 78 SER A N 1
ATOM 607 C CA . SER A 1 78 ? 17.532 -11.658 -14.444 1.00 90.94 78 SER A CA 1
ATOM 608 C C . SER A 1 78 ? 17.448 -13.011 -13.732 1.00 90.94 78 SER A C 1
ATOM 610 O O . SER A 1 78 ? 16.525 -13.794 -13.938 1.00 90.94 78 SER A O 1
ATOM 612 N N . VAL A 1 79 ? 18.406 -13.263 -12.840 1.00 90.12 79 VAL A N 1
ATOM 613 C CA . VAL A 1 79 ? 18.457 -14.457 -11.988 1.00 90.12 79 VAL A CA 1
ATOM 614 C C . VAL A 1 79 ? 18.807 -14.016 -10.576 1.00 90.12 79 VAL A C 1
ATOM 616 O O . VAL A 1 79 ? 19.792 -13.303 -10.377 1.00 90.12 79 VAL A O 1
ATOM 619 N N . ASP A 1 80 ? 17.981 -14.413 -9.606 1.00 91.38 80 ASP A N 1
ATOM 620 C CA . ASP A 1 80 ? 18.085 -14.023 -8.194 1.00 91.38 80 ASP A CA 1
ATOM 621 C C . ASP A 1 80 ? 18.083 -12.504 -7.942 1.00 91.38 80 ASP A C 1
ATOM 623 O O . ASP A 1 80 ? 18.354 -12.050 -6.833 1.00 91.38 80 ASP A O 1
ATOM 627 N N . ASP A 1 81 ? 17.737 -11.698 -8.945 1.00 95.12 81 ASP A N 1
ATOM 628 C CA . ASP A 1 81 ? 17.547 -10.258 -8.811 1.00 95.12 81 ASP A CA 1
ATOM 629 C C . ASP A 1 81 ? 16.204 -9.950 -8.134 1.00 95.12 81 ASP A C 1
ATOM 631 O O . ASP A 1 81 ? 15.214 -10.661 -8.341 1.00 95.12 81 ASP A O 1
ATOM 635 N N . ILE A 1 82 ? 16.164 -8.864 -7.359 1.00 96.69 82 ILE A N 1
ATOM 636 C CA . ILE A 1 82 ? 14.960 -8.373 -6.682 1.00 96.69 82 ILE A CA 1
ATOM 637 C C . ILE A 1 82 ? 14.307 -7.274 -7.513 1.00 96.69 82 ILE A C 1
ATOM 639 O O . ILE A 1 82 ? 14.956 -6.316 -7.933 1.00 96.69 82 ILE A O 1
ATOM 643 N N . PHE A 1 83 ? 12.998 -7.382 -7.689 1.00 96.81 83 PHE A N 1
ATOM 644 C CA . PHE A 1 83 ? 12.165 -6.377 -8.328 1.00 96.81 83 PHE A CA 1
ATOM 645 C C . PHE A 1 83 ? 11.224 -5.767 -7.304 1.00 96.81 83 PHE A C 1
ATOM 647 O O . PHE A 1 83 ? 10.582 -6.498 -6.559 1.00 96.81 83 PHE A O 1
ATOM 654 N N . PHE A 1 84 ? 11.110 -4.444 -7.305 1.00 96.94 84 PHE A N 1
ATOM 655 C CA . PHE A 1 84 ? 10.110 -3.680 -6.575 1.00 96.94 84 PHE A CA 1
ATOM 656 C C . PHE A 1 84 ? 9.094 -3.083 -7.548 1.00 96.94 84 PHE A C 1
ATOM 658 O O . PHE A 1 84 ? 9.473 -2.560 -8.594 1.00 96.94 84 PHE A O 1
ATOM 665 N N . ASN A 1 85 ? 7.816 -3.093 -7.183 1.00 95.56 85 ASN A N 1
ATOM 666 C CA . ASN A 1 85 ? 6.763 -2.352 -7.869 1.00 95.56 85 ASN A CA 1
ATOM 667 C C . ASN A 1 85 ? 5.960 -1.555 -6.835 1.00 95.56 85 ASN A C 1
ATOM 669 O O . ASN A 1 85 ? 5.648 -2.055 -5.754 1.00 95.56 85 ASN A O 1
ATOM 673 N N . ILE A 1 86 ? 5.660 -0.297 -7.149 1.00 94.25 86 ILE A N 1
ATOM 674 C CA . ILE A 1 86 ? 4.974 0.616 -6.234 1.00 94.25 86 ILE A CA 1
ATOM 675 C C . ILE A 1 86 ? 3.584 0.916 -6.777 1.00 94.25 86 ILE A C 1
ATOM 677 O O . ILE A 1 86 ? 3.454 1.455 -7.879 1.00 94.25 86 ILE A O 1
ATOM 681 N N . VAL A 1 87 ? 2.557 0.624 -5.978 1.00 91.81 87 VAL A N 1
ATOM 682 C CA . VAL A 1 87 ? 1.151 0.862 -6.328 1.00 91.81 87 VAL A CA 1
ATOM 683 C C . VAL A 1 87 ? 0.494 1.680 -5.229 1.00 91.81 87 VAL A C 1
ATOM 685 O O . VAL A 1 87 ? 0.195 1.183 -4.144 1.00 91.81 87 VAL A O 1
ATOM 688 N N . GLY A 1 88 ? 0.293 2.971 -5.494 1.00 90.31 88 GLY A N 1
ATOM 689 C CA . GLY A 1 88 ? -0.171 3.911 -4.476 1.00 90.31 88 GLY A CA 1
ATOM 690 C C . GLY A 1 88 ? 0.814 3.985 -3.307 1.00 90.31 88 GLY A C 1
ATOM 691 O O . GLY A 1 88 ? 1.951 4.422 -3.478 1.00 90.31 88 GLY A O 1
ATOM 692 N N . ASN A 1 89 ? 0.375 3.563 -2.119 1.00 91.38 89 ASN A N 1
ATOM 693 C CA . ASN A 1 89 ? 1.215 3.483 -0.921 1.00 91.38 89 ASN A CA 1
ATOM 694 C C . ASN A 1 89 ? 1.867 2.102 -0.734 1.00 91.38 89 ASN A C 1
ATOM 696 O O . ASN A 1 89 ? 2.759 1.960 0.098 1.00 91.38 89 ASN A O 1
ATOM 700 N N . ASP A 1 90 ? 1.423 1.085 -1.467 1.00 93.06 90 ASP A N 1
ATOM 701 C CA . ASP A 1 90 ? 1.859 -0.291 -1.270 1.00 93.06 90 ASP A CA 1
ATOM 702 C C . ASP A 1 90 ? 3.168 -0.566 -2.020 1.00 93.06 90 ASP A C 1
ATOM 704 O O . ASP A 1 90 ? 3.321 -0.222 -3.197 1.00 93.06 90 ASP A O 1
ATOM 708 N N . VAL A 1 91 ? 4.115 -1.195 -1.321 1.00 94.94 91 VAL A N 1
ATOM 709 C CA . VAL A 1 91 ? 5.415 -1.595 -1.865 1.00 94.94 91 VAL A CA 1
ATOM 710 C C . VAL A 1 91 ? 5.394 -3.104 -2.066 1.00 94.94 91 VAL A C 1
ATOM 712 O O . VAL A 1 91 ? 5.337 -3.869 -1.104 1.00 94.94 91 VAL A O 1
ATOM 715 N N . TRP A 1 92 ? 5.440 -3.528 -3.323 1.00 96.31 92 TRP A N 1
ATOM 716 C CA . TRP A 1 92 ? 5.506 -4.931 -3.707 1.00 96.31 92 TRP A CA 1
ATOM 717 C C . TRP A 1 92 ? 6.923 -5.297 -4.098 1.00 96.31 92 TRP A C 1
ATOM 719 O O . TRP A 1 92 ? 7.630 -4.483 -4.692 1.00 96.31 92 TRP A O 1
ATOM 729 N N . TRP A 1 93 ? 7.323 -6.528 -3.809 1.00 96.88 93 TRP A N 1
ATOM 730 C CA . TRP A 1 93 ? 8.609 -7.054 -4.229 1.00 96.88 93 TRP A CA 1
ATOM 731 C C . TRP A 1 93 ? 8.519 -8.520 -4.652 1.00 96.88 93 TRP A C 1
ATOM 733 O O . TRP A 1 93 ? 7.612 -9.241 -4.234 1.00 96.88 93 TRP A O 1
ATOM 743 N N . ALA A 1 94 ? 9.445 -8.955 -5.499 1.00 96.19 94 ALA A N 1
ATOM 744 C CA . ALA A 1 94 ? 9.595 -10.348 -5.901 1.00 96.19 94 ALA A CA 1
ATOM 745 C C . ALA A 1 94 ? 11.053 -10.644 -6.265 1.00 96.19 94 ALA A C 1
ATOM 747 O O . ALA A 1 94 ? 11.789 -9.747 -6.680 1.00 96.19 94 ALA A O 1
ATOM 748 N N . ARG A 1 95 ? 11.463 -11.906 -6.154 1.00 95.56 95 ARG A N 1
ATOM 749 C CA . ARG A 1 95 ? 12.767 -12.387 -6.618 1.00 95.56 95 ARG A CA 1
ATOM 750 C C . ARG A 1 95 ? 12.607 -13.118 -7.944 1.00 95.56 95 ARG A C 1
ATOM 752 O O . ARG A 1 95 ? 11.777 -14.017 -8.055 1.00 95.56 95 ARG A O 1
ATOM 759 N N . SER A 1 96 ? 13.404 -12.750 -8.940 1.00 93.75 96 SER A N 1
ATOM 760 C CA . SER A 1 96 ? 13.473 -13.481 -10.211 1.00 93.75 96 SER A CA 1
ATOM 761 C C . SER A 1 96 ? 13.999 -14.900 -10.017 1.00 93.75 96 SER A C 1
ATOM 763 O O . SER A 1 96 ? 14.890 -15.144 -9.203 1.00 93.75 96 SER A O 1
ATOM 765 N N . ARG A 1 97 ? 13.436 -15.840 -10.774 1.00 84.38 97 ARG A N 1
ATOM 766 C CA . ARG A 1 97 ? 13.849 -17.242 -10.814 1.00 84.38 97 ARG A CA 1
ATOM 767 C C . ARG A 1 97 ? 14.169 -17.639 -12.253 1.00 84.38 97 ARG A C 1
ATOM 769 O O . ARG A 1 97 ? 13.477 -17.186 -13.164 1.00 84.38 97 ARG A O 1
ATOM 776 N N . PRO A 1 98 ? 15.147 -18.531 -12.471 1.00 66.19 98 PRO A N 1
ATOM 777 C CA . PRO A 1 98 ? 15.307 -19.150 -13.775 1.00 66.19 98 PRO A CA 1
ATOM 778 C C . PRO A 1 98 ? 14.069 -20.005 -14.087 1.00 66.19 98 PRO A C 1
ATOM 780 O O . PRO A 1 98 ? 13.596 -20.759 -13.235 1.00 66.19 98 PRO A O 1
ATOM 783 N N . LEU A 1 99 ? 13.542 -19.882 -15.310 1.00 58.16 99 LEU A N 1
ATOM 784 C CA . LEU A 1 99 ? 12.365 -20.621 -15.783 1.00 58.16 99 LEU A CA 1
ATOM 785 C C . LEU A 1 99 ? 12.603 -22.147 -15.797 1.00 58.16 99 LEU A C 1
ATOM 787 O O . LEU A 1 99 ? 11.671 -22.920 -15.585 1.00 58.16 99 LEU A O 1
ATOM 791 N N . HIS A 1 100 ? 13.862 -22.577 -15.955 1.00 55.72 100 HIS A N 1
ATOM 792 C CA . HIS A 1 100 ? 14.278 -23.979 -15.944 1.00 55.72 100 HIS A CA 1
ATOM 793 C C . HIS A 1 100 ? 15.562 -24.170 -15.127 1.00 55.72 100 HIS A C 1
ATOM 795 O O . HIS A 1 100 ? 16.577 -23.532 -15.390 1.00 55.72 100 HIS A O 1
ATOM 801 N N . ALA A 1 101 ? 15.540 -25.089 -14.155 1.00 47.59 101 ALA A N 1
ATOM 802 C CA . ALA A 1 101 ? 16.677 -25.383 -13.271 1.00 47.59 101 ALA A CA 1
ATOM 803 C C . ALA A 1 101 ? 17.917 -25.960 -13.996 1.00 47.59 101 ALA A C 1
ATOM 805 O O . ALA A 1 101 ? 18.966 -26.112 -13.376 1.00 47.59 101 ALA A O 1
ATOM 806 N N . SER A 1 102 ? 17.807 -26.292 -15.287 1.00 42.25 102 SER A N 1
ATOM 807 C CA . SER A 1 102 ? 18.857 -26.935 -16.087 1.00 42.25 102 SER A CA 1
ATOM 808 C C . SER A 1 102 ? 19.557 -26.017 -17.095 1.00 42.25 102 SER A C 1
ATOM 810 O O . SER A 1 102 ? 20.447 -26.488 -17.799 1.00 42.25 102 SER A O 1
ATOM 812 N N . VAL A 1 103 ? 19.186 -24.735 -17.192 1.00 42.19 103 VAL A N 1
ATOM 813 C CA . VAL A 1 103 ? 19.826 -23.779 -18.111 1.00 42.19 103 VAL A CA 1
ATOM 814 C C . VAL A 1 103 ? 20.276 -22.552 -17.324 1.00 42.19 103 VAL A C 1
ATOM 816 O O . VAL A 1 103 ? 19.501 -21.949 -16.582 1.00 42.19 103 VAL A O 1
ATOM 819 N N . ALA A 1 104 ? 21.554 -22.195 -17.453 1.00 42.00 104 ALA A N 1
ATOM 820 C CA . ALA A 1 104 ? 22.072 -20.941 -16.925 1.00 42.00 104 ALA A CA 1
ATOM 821 C C . ALA A 1 104 ? 21.415 -19.776 -17.692 1.00 42.00 104 ALA A C 1
ATOM 823 O O . ALA A 1 104 ? 21.757 -19.528 -18.844 1.00 42.00 104 ALA A O 1
ATOM 824 N N . GLY A 1 105 ? 20.462 -19.097 -17.047 1.00 50.56 105 GLY A N 1
ATOM 825 C CA . GLY A 1 105 ? 19.586 -18.096 -17.666 1.00 50.56 105 GLY A CA 1
ATOM 826 C C . GLY A 1 105 ? 18.280 -18.737 -18.139 1.00 50.56 105 GLY A C 1
ATOM 827 O O . GLY A 1 105 ? 18.280 -19.536 -19.066 1.00 50.56 105 GLY A O 1
ATOM 828 N N . GLY A 1 106 ? 17.169 -18.440 -17.459 1.00 57.03 106 GLY A N 1
ATOM 829 C CA . GLY A 1 106 ? 15.851 -18.936 -17.864 1.00 57.03 106 GLY A CA 1
ATOM 830 C C . GLY A 1 106 ? 15.362 -18.256 -19.141 1.00 57.03 106 GLY A C 1
ATOM 831 O O . GLY A 1 106 ? 15.698 -17.095 -19.369 1.00 57.03 106 GLY A O 1
ATOM 832 N N . ASP A 1 107 ? 14.559 -18.958 -19.944 1.00 68.00 107 ASP A N 1
ATOM 833 C CA . ASP A 1 107 ? 13.942 -18.357 -21.127 1.00 68.00 107 ASP A CA 1
ATOM 834 C C . ASP A 1 107 ? 13.106 -17.124 -20.740 1.00 68.00 107 ASP A C 1
ATOM 836 O O . ASP A 1 107 ? 12.441 -17.120 -19.693 1.00 68.00 107 ASP A O 1
ATOM 840 N N . PRO A 1 108 ? 13.134 -16.066 -21.566 1.00 83.81 108 PRO A N 1
ATOM 841 C CA . PRO A 1 108 ? 12.412 -14.841 -21.282 1.00 83.81 108 PRO A CA 1
ATOM 842 C C . PRO A 1 108 ? 10.903 -15.094 -21.309 1.00 83.81 108 PRO A C 1
ATOM 844 O O . PRO A 1 108 ? 10.378 -15.799 -22.172 1.00 83.81 108 PRO A O 1
ATOM 847 N N . VAL A 1 109 ? 10.176 -14.469 -20.386 1.00 90.06 109 VAL A N 1
ATOM 848 C CA . VAL A 1 109 ? 8.714 -14.496 -20.401 1.00 90.06 109 VAL A CA 1
ATOM 849 C C . VAL A 1 109 ? 8.215 -13.466 -21.404 1.00 90.06 109 VAL A C 1
ATOM 851 O O . VAL A 1 109 ? 8.444 -12.270 -21.222 1.00 90.06 109 VAL A O 1
ATOM 854 N N . ILE A 1 110 ? 7.524 -13.937 -22.443 1.00 94.38 110 ILE A N 1
ATOM 855 C CA . ILE A 1 110 ? 6.983 -13.118 -23.532 1.00 94.38 110 ILE A CA 1
ATOM 856 C C . ILE A 1 110 ? 5.457 -13.232 -23.543 1.00 94.38 110 ILE A C 1
ATOM 858 O O . ILE A 1 110 ? 4.918 -14.326 -23.715 1.00 94.38 110 ILE A O 1
ATOM 862 N N . ILE A 1 111 ? 4.747 -12.115 -23.362 1.00 94.25 111 ILE A N 1
ATOM 863 C CA . ILE A 1 111 ? 3.275 -12.089 -23.374 1.00 94.25 111 ILE A CA 1
ATOM 864 C C . ILE A 1 111 ? 2.780 -10.953 -24.280 1.00 94.25 111 ILE A C 1
ATOM 866 O O . ILE A 1 111 ? 2.944 -9.786 -23.919 1.00 94.25 111 ILE A O 1
ATOM 870 N N . PRO A 1 112 ? 2.151 -11.259 -25.429 1.00 96.00 112 PRO A N 1
ATOM 871 C CA . PRO A 1 112 ? 1.462 -10.259 -26.241 1.00 96.00 112 PRO A CA 1
ATOM 872 C C . PRO A 1 112 ? 0.310 -9.602 -25.475 1.00 96.00 112 PRO A C 1
ATOM 874 O O . PRO A 1 112 ? -0.420 -10.271 -24.739 1.00 96.00 112 PRO A O 1
ATOM 877 N N . HIS A 1 113 ? 0.127 -8.299 -25.663 1.00 95.25 113 HIS A N 1
ATOM 878 C CA . HIS A 1 113 ? -0.916 -7.512 -25.019 1.00 95.25 113 HIS A CA 1
ATOM 879 C C . HIS A 1 113 ? -1.275 -6.266 -25.854 1.00 95.25 113 HIS A C 1
ATOM 881 O O . HIS A 1 113 ? -0.748 -6.051 -26.943 1.00 95.25 113 HIS A O 1
ATOM 887 N N . ILE A 1 114 ? -2.209 -5.461 -25.350 1.00 94.00 114 ILE A N 1
ATOM 888 C CA . ILE A 1 114 ? -2.710 -4.239 -25.972 1.00 94.00 114 ILE A CA 1
ATOM 889 C C . ILE A 1 114 ? -2.601 -3.134 -24.929 1.00 94.00 114 ILE A C 1
ATOM 891 O O . ILE A 1 114 ? -3.086 -3.309 -23.808 1.00 94.00 114 ILE A O 1
ATOM 895 N N . ASP A 1 115 ? -1.975 -2.018 -25.287 1.00 90.19 115 ASP A N 1
ATOM 896 C CA . ASP A 1 115 ? -1.911 -0.855 -24.410 1.00 90.19 115 ASP A CA 1
ATOM 897 C C . ASP A 1 115 ? -3.322 -0.252 -24.260 1.00 90.19 115 ASP A C 1
ATOM 899 O O . ASP A 1 115 ? -3.951 0.122 -25.258 1.00 90.19 115 ASP A O 1
ATOM 903 N N . PRO A 1 116 ? -3.859 -0.150 -23.032 1.00 90.50 116 PRO A N 1
ATOM 904 C CA . PRO A 1 116 ? -5.221 0.324 -22.816 1.00 90.50 116 PRO A CA 1
ATOM 905 C C . PRO A 1 116 ? -5.413 1.816 -23.119 1.00 90.50 116 PRO A C 1
ATOM 907 O O . PRO A 1 116 ? -6.551 2.246 -23.297 1.00 90.50 116 PRO A O 1
ATOM 910 N N . ALA A 1 117 ? -4.346 2.618 -23.159 1.00 88.81 117 ALA A N 1
ATOM 911 C CA . ALA A 1 117 ? -4.439 4.056 -23.386 1.00 88.81 117 ALA A CA 1
ATOM 912 C C . ALA A 1 117 ? -4.612 4.410 -24.869 1.00 88.81 117 ALA A C 1
ATOM 914 O O . ALA A 1 117 ? -5.288 5.387 -25.191 1.00 88.81 117 ALA A O 1
ATOM 915 N N . ASN A 1 118 ? -4.000 3.640 -25.773 1.00 88.38 118 ASN A N 1
ATOM 916 C CA . ASN A 1 118 ? -3.959 3.966 -27.203 1.00 88.38 118 ASN A CA 1
ATOM 917 C C . ASN A 1 118 ? -4.325 2.795 -28.140 1.00 88.38 118 ASN A C 1
ATOM 919 O O . ASN A 1 118 ? -4.436 3.007 -29.347 1.00 88.38 118 ASN A O 1
ATOM 923 N N . GLY A 1 119 ? -4.537 1.585 -27.612 1.00 90.94 119 GLY A N 1
ATOM 924 C CA . GLY A 1 119 ? -4.912 0.399 -28.383 1.00 90.94 119 GLY A CA 1
ATOM 925 C C . GLY A 1 119 ? -3.777 -0.231 -29.197 1.00 90.94 119 GLY A C 1
ATOM 926 O O . GLY A 1 119 ? -4.050 -1.085 -30.039 1.00 90.94 119 GLY A O 1
ATOM 927 N N . GLN A 1 120 ? -2.523 0.180 -28.991 1.00 92.06 120 GLN A N 1
ATOM 928 C CA . GLN A 1 120 ? -1.378 -0.363 -29.721 1.00 92.06 120 GLN A CA 1
ATOM 929 C C . GLN A 1 120 ? -0.994 -1.760 -29.229 1.00 92.06 120 GLN A C 1
ATOM 931 O O . GLN A 1 120 ? -1.129 -2.088 -28.050 1.00 92.06 120 GLN A O 1
ATOM 936 N N . GLU A 1 121 ? -0.481 -2.582 -30.146 1.00 96.31 121 GLU A N 1
ATOM 937 C CA . GLU A 1 121 ? 0.093 -3.881 -29.805 1.00 96.31 121 GLU A CA 1
ATOM 938 C C . GLU A 1 121 ? 1.407 -3.691 -29.045 1.00 96.31 121 GLU A C 1
ATOM 940 O O . GLU A 1 121 ? 2.362 -3.088 -29.544 1.00 96.31 121 GLU A O 1
ATOM 945 N N . VAL A 1 122 ? 1.455 -4.256 -27.843 1.00 96.12 122 VAL A N 1
ATOM 946 C CA . VAL A 1 122 ? 2.626 -4.256 -26.969 1.00 96.12 122 VAL A CA 1
ATOM 947 C C . VAL A 1 122 ? 2.959 -5.683 -26.565 1.00 96.12 122 VAL A C 1
ATOM 949 O O . VAL A 1 122 ? 2.118 -6.581 -26.588 1.00 96.12 122 VAL A O 1
ATOM 952 N N . VAL A 1 123 ? 4.202 -5.914 -26.178 1.00 96.69 123 VAL A N 1
ATOM 953 C CA . VAL A 1 123 ? 4.679 -7.209 -25.717 1.00 96.69 123 VAL A CA 1
ATOM 954 C C . VAL A 1 123 ? 5.342 -7.023 -24.366 1.00 96.69 123 VAL A C 1
ATOM 956 O O . VAL A 1 123 ? 6.261 -6.220 -24.201 1.00 96.69 123 VAL A O 1
ATOM 959 N N . ALA A 1 124 ? 4.864 -7.780 -23.385 1.00 95.94 124 ALA A N 1
ATOM 960 C CA . ALA A 1 124 ? 5.510 -7.884 -22.097 1.00 95.94 124 ALA A CA 1
ATOM 961 C C . ALA A 1 124 ? 6.739 -8.781 -22.219 1.00 95.94 124 ALA A C 1
ATOM 963 O O . ALA A 1 124 ? 6.603 -9.972 -22.498 1.00 95.94 124 ALA A O 1
ATOM 964 N N . VAL A 1 125 ? 7.915 -8.207 -21.981 1.00 95.38 125 VAL A N 1
ATOM 965 C CA . VAL A 1 125 ? 9.196 -8.915 -21.938 1.00 95.38 125 VAL A CA 1
ATOM 966 C C . VAL A 1 125 ? 9.680 -8.936 -20.499 1.00 95.38 125 VAL A C 1
ATOM 968 O O . VAL A 1 125 ? 9.855 -7.886 -19.874 1.00 95.38 125 VAL A O 1
ATOM 971 N N . GLY A 1 126 ? 9.863 -10.129 -19.944 1.00 94.00 126 GLY A N 1
ATOM 972 C CA . GLY A 1 126 ? 10.109 -10.264 -18.520 1.00 94.00 126 GLY A CA 1
ATOM 973 C C . GLY A 1 126 ? 10.751 -11.566 -18.088 1.00 94.00 126 GLY A C 1
ATOM 974 O O . GLY A 1 126 ? 11.276 -12.333 -18.890 1.00 94.00 126 GLY A O 1
ATOM 975 N N . VAL A 1 127 ? 10.672 -11.803 -16.785 1.00 93.06 127 VAL A N 1
ATOM 976 C CA . VAL A 1 127 ? 11.177 -13.003 -16.121 1.00 93.06 127 VAL A CA 1
ATOM 977 C C . VAL A 1 127 ? 10.171 -13.508 -15.094 1.00 93.06 127 VAL A C 1
ATOM 979 O O . VAL A 1 127 ? 9.437 -12.726 -14.477 1.00 93.06 127 VAL A O 1
ATOM 982 N N . GLN A 1 128 ? 10.147 -14.824 -14.899 1.00 92.94 128 GLN A N 1
ATOM 983 C CA . GLN A 1 128 ? 9.368 -15.448 -13.840 1.00 92.94 128 GLN A CA 1
ATOM 984 C C . GLN A 1 128 ? 9.937 -15.065 -12.469 1.00 92.94 128 GLN A C 1
ATOM 986 O O . GLN A 1 128 ? 11.149 -14.985 -12.269 1.00 92.94 128 GLN A O 1
ATOM 991 N N . THR A 1 129 ? 9.060 -14.849 -11.497 1.00 93.44 129 THR A N 1
ATOM 992 C CA . THR A 1 129 ? 9.433 -14.543 -10.118 1.00 93.44 129 THR A CA 1
ATOM 993 C C . THR A 1 129 ? 8.912 -15.595 -9.149 1.00 93.44 129 THR A C 1
ATOM 995 O O . THR A 1 129 ? 8.112 -16.469 -9.491 1.00 93.44 129 THR A O 1
ATOM 998 N N . ASP A 1 130 ? 9.359 -15.508 -7.901 1.00 91.94 130 ASP A N 1
ATOM 999 C CA . ASP A 1 130 ? 8.887 -16.312 -6.778 1.00 91.94 130 ASP A CA 1
ATOM 1000 C C . ASP A 1 130 ? 7.523 -15.878 -6.207 1.00 91.94 130 ASP A C 1
ATOM 1002 O O . ASP A 1 130 ? 7.170 -16.249 -5.079 1.00 91.94 130 ASP A O 1
ATOM 1006 N N . GLY A 1 131 ? 6.768 -15.109 -6.996 1.00 92.38 131 GLY A N 1
ATOM 1007 C CA . GLY A 1 131 ? 5.498 -14.504 -6.626 1.00 92.38 131 GLY A CA 1
ATOM 1008 C C . GLY A 1 131 ? 5.687 -13.154 -5.940 1.00 92.38 131 GLY A C 1
ATOM 1009 O O . GLY A 1 131 ? 6.484 -13.007 -5.016 1.00 92.38 131 GLY A O 1
ATOM 1010 N N . TRP A 1 132 ? 4.906 -12.165 -6.373 1.00 95.69 132 TRP A N 1
ATOM 1011 C CA . TRP A 1 132 ? 4.909 -10.832 -5.780 1.00 95.69 132 TRP A CA 1
ATOM 1012 C C . TRP A 1 132 ? 4.352 -10.846 -4.359 1.00 95.69 132 TRP A C 1
ATOM 1014 O O . TRP A 1 132 ? 3.254 -11.347 -4.110 1.00 95.69 132 TRP A O 1
ATOM 1024 N N . ARG A 1 133 ? 5.095 -10.243 -3.433 1.00 94.88 133 ARG A N 1
ATOM 1025 C CA . ARG A 1 133 ? 4.746 -10.142 -2.016 1.00 94.88 133 ARG A CA 1
ATOM 1026 C C . ARG A 1 133 ? 4.740 -8.695 -1.585 1.00 94.88 133 ARG A C 1
ATOM 1028 O O . ARG A 1 133 ? 5.486 -7.868 -2.099 1.00 94.88 133 ARG A O 1
ATOM 1035 N N . GLN A 1 134 ? 3.905 -8.418 -0.598 1.00 93.94 134 GLN A N 1
ATOM 1036 C CA . GLN A 1 134 ? 3.798 -7.102 0.013 1.00 93.94 134 GLN A CA 1
ATOM 1037 C C . GLN A 1 134 ? 4.266 -7.091 1.470 1.00 93.94 134 GLN A C 1
ATOM 1039 O O . GLN A 1 134 ? 3.960 -6.169 2.218 1.00 93.94 134 GLN A O 1
ATOM 1044 N N . TYR A 1 135 ? 4.958 -8.139 1.901 1.00 92.38 135 TYR A N 1
ATOM 1045 C CA . TYR A 1 135 ? 5.342 -8.326 3.291 1.00 92.38 135 TYR A CA 1
ATOM 1046 C C . TYR A 1 135 ? 6.838 -8.606 3.381 1.00 92.38 135 TYR A C 1
ATOM 1048 O O . TYR A 1 135 ? 7.413 -9.196 2.460 1.00 92.38 135 TYR A O 1
ATOM 1056 N N . THR A 1 136 ? 7.460 -8.182 4.478 1.00 90.00 136 THR A N 1
ATOM 1057 C CA . THR A 1 136 ? 8.785 -8.663 4.880 1.00 90.00 136 THR A CA 1
ATOM 1058 C C . THR A 1 136 ? 8.715 -10.150 5.229 1.00 90.00 136 THR A C 1
ATOM 1060 O O . THR A 1 136 ? 7.631 -10.736 5.334 1.00 90.00 136 THR A O 1
ATOM 1063 N N . LYS A 1 137 ? 9.875 -10.772 5.438 1.00 86.38 137 LYS A N 1
ATOM 1064 C CA . LYS A 1 137 ? 9.982 -12.160 5.899 1.00 86.38 137 LYS A CA 1
ATOM 1065 C C . LYS A 1 137 ? 9.208 -12.420 7.200 1.00 86.38 137 LYS A C 1
ATOM 1067 O O . LYS A 1 137 ? 8.607 -13.482 7.330 1.00 86.38 137 LYS A O 1
ATOM 1072 N N . ASP A 1 138 ? 9.151 -11.433 8.090 1.00 82.69 138 ASP A N 1
ATOM 1073 C CA . ASP A 1 138 ? 8.461 -11.518 9.385 1.00 82.69 138 ASP A CA 1
ATOM 1074 C C . ASP A 1 138 ? 6.974 -11.124 9.316 1.00 82.69 138 ASP A C 1
ATOM 1076 O O . ASP A 1 138 ? 6.307 -10.961 10.337 1.00 82.69 138 ASP A O 1
ATOM 1080 N N . GLY A 1 139 ? 6.428 -10.955 8.108 1.00 84.19 139 GLY A N 1
ATOM 1081 C CA . GLY A 1 139 ? 5.009 -10.671 7.902 1.00 84.19 139 GLY A CA 1
ATOM 1082 C C . GLY A 1 139 ? 4.623 -9.200 8.061 1.00 84.19 139 GLY A C 1
ATOM 1083 O O . GLY A 1 139 ? 3.433 -8.889 8.075 1.00 84.19 139 GLY A O 1
ATOM 1084 N N . VAL A 1 140 ? 5.584 -8.273 8.137 1.00 83.50 140 VAL A N 1
ATOM 1085 C CA . VAL A 1 140 ? 5.284 -6.834 8.193 1.00 83.50 140 VAL A CA 1
ATOM 1086 C C . VAL A 1 140 ? 4.916 -6.315 6.818 1.00 83.50 140 VAL A C 1
ATOM 1088 O O . VAL A 1 140 ? 5.680 -6.457 5.866 1.00 83.50 140 VAL A O 1
ATOM 1091 N N . LYS A 1 141 ? 3.746 -5.682 6.709 1.00 89.12 141 LYS A N 1
ATOM 1092 C CA . LYS A 1 141 ? 3.275 -5.105 5.450 1.00 89.12 141 LYS A CA 1
ATOM 1093 C C . LYS A 1 141 ? 4.180 -3.945 5.024 1.00 89.12 141 LYS A C 1
ATOM 1095 O O . LYS A 1 141 ? 4.387 -2.995 5.774 1.00 89.12 141 LYS A O 1
ATOM 1100 N N . LEU A 1 142 ? 4.683 -4.004 3.797 1.00 91.06 142 LEU A N 1
ATOM 1101 C CA . LEU A 1 142 ? 5.541 -2.988 3.207 1.00 91.06 142 LEU A CA 1
ATOM 1102 C C . LEU A 1 142 ? 4.700 -1.895 2.548 1.00 91.06 142 LEU A C 1
ATOM 1104 O O . LEU A 1 142 ? 3.929 -2.123 1.606 1.00 91.06 142 LEU A O 1
ATOM 1108 N N . GLN A 1 143 ? 4.869 -0.683 3.064 1.00 91.44 143 GLN A N 1
ATOM 1109 C CA . GLN A 1 143 ? 4.224 0.522 2.571 1.00 91.44 143 GLN A CA 1
ATOM 1110 C C . GLN A 1 143 ? 5.221 1.674 2.528 1.00 91.44 143 GLN A C 1
ATOM 1112 O O . GLN A 1 143 ? 6.119 1.763 3.367 1.00 91.44 143 GLN A O 1
ATOM 1117 N N . LEU A 1 144 ? 5.050 2.593 1.578 1.00 90.88 144 LEU A N 1
ATOM 1118 C CA . LEU A 1 144 ? 5.891 3.781 1.475 1.00 90.88 144 LEU A CA 1
ATOM 1119 C C . LEU A 1 144 ? 5.807 4.610 2.755 1.00 90.88 144 LEU A C 1
ATOM 1121 O O . LEU A 1 144 ? 6.845 5.009 3.267 1.00 90.88 144 LEU A O 1
ATOM 1125 N N . ALA A 1 145 ? 4.604 4.810 3.302 1.00 85.00 145 ALA A N 1
ATOM 1126 C CA . ALA A 1 145 ? 4.384 5.553 4.545 1.00 85.00 145 ALA A CA 1
ATOM 1127 C C . ALA A 1 145 ? 5.237 5.053 5.727 1.00 85.00 145 ALA A C 1
ATOM 1129 O O . ALA A 1 145 ? 5.681 5.865 6.533 1.00 85.00 145 ALA A O 1
ATOM 1130 N N . THR A 1 146 ? 5.503 3.747 5.796 1.00 82.88 146 THR A N 1
ATOM 1131 C CA . THR A 1 146 ? 6.314 3.117 6.852 1.00 82.88 146 THR A CA 1
ATOM 1132 C C . THR A 1 146 ? 7.733 2.774 6.404 1.00 82.88 146 THR A C 1
ATOM 1134 O O . THR A 1 146 ? 8.481 2.151 7.148 1.00 82.88 146 THR A O 1
ATOM 1137 N N . THR A 1 147 ? 8.114 3.152 5.184 1.00 89.19 147 THR A N 1
ATOM 1138 C CA . THR A 1 147 ? 9.476 2.999 4.668 1.00 89.19 147 THR A CA 1
ATOM 1139 C C . THR A 1 147 ? 10.219 4.319 4.829 1.00 89.19 147 THR A C 1
ATOM 1141 O O . THR A 1 147 ? 9.652 5.390 4.606 1.00 89.19 147 THR A O 1
ATOM 1144 N N . HIS A 1 148 ? 11.507 4.258 5.162 1.00 92.81 148 HIS A N 1
ATOM 1145 C CA . HIS A 1 148 ? 12.315 5.456 5.353 1.00 92.81 148 HIS A CA 1
ATOM 1146 C C . HIS A 1 148 ? 12.367 6.336 4.099 1.00 92.81 148 HIS A C 1
ATOM 1148 O O . HIS A 1 148 ? 12.537 5.846 2.979 1.00 92.81 148 HIS A O 1
ATOM 1154 N N . LYS A 1 149 ? 12.283 7.662 4.276 1.00 92.81 149 LYS A N 1
ATOM 1155 C CA . LYS A 1 149 ? 12.273 8.627 3.161 1.00 92.81 149 LYS A CA 1
ATOM 1156 C C . LYS A 1 149 ? 13.536 8.600 2.306 1.00 92.81 149 LYS A C 1
ATOM 1158 O O . LYS A 1 149 ? 13.496 9.052 1.166 1.00 92.81 149 LYS A O 1
ATOM 1163 N N . ARG A 1 150 ? 14.649 8.064 2.817 1.00 93.50 150 ARG A N 1
ATOM 1164 C CA . ARG A 1 150 ? 15.832 7.781 1.985 1.00 93.50 150 ARG A CA 1
ATOM 1165 C C . ARG A 1 150 ? 15.579 6.695 0.953 1.00 93.50 150 ARG A C 1
ATOM 1167 O O . ARG A 1 150 ? 15.957 6.877 -0.195 1.00 93.50 150 ARG A O 1
ATOM 1174 N N . ALA A 1 151 ? 14.871 5.630 1.313 1.00 93.62 151 ALA A N 1
ATOM 1175 C CA . ALA A 1 151 ? 14.498 4.601 0.350 1.00 93.62 151 ALA A CA 1
ATOM 1176 C C . ALA A 1 151 ? 13.540 5.147 -0.720 1.00 93.62 151 ALA A C 1
ATOM 1178 O O . ALA A 1 151 ? 13.563 4.688 -1.858 1.00 93.62 151 ALA A O 1
ATOM 1179 N N . TRP A 1 152 ? 12.732 6.166 -0.401 1.00 93.31 152 TRP A N 1
ATOM 1180 C CA . TRP A 1 152 ? 11.827 6.781 -1.378 1.00 93.31 152 TRP A CA 1
ATOM 1181 C C . TRP A 1 152 ? 12.561 7.412 -2.559 1.00 93.31 152 TRP A C 1
ATOM 1183 O O . TRP A 1 152 ? 12.026 7.368 -3.664 1.00 93.31 152 TRP A O 1
ATOM 1193 N N . ASP A 1 153 ? 13.766 7.954 -2.345 1.00 91.81 153 ASP A N 1
ATOM 1194 C CA . ASP A 1 153 ? 14.589 8.539 -3.414 1.00 91.81 153 ASP A CA 1
ATOM 1195 C C . ASP A 1 153 ? 14.886 7.499 -4.523 1.00 91.81 153 ASP A C 1
ATOM 1197 O O . ASP A 1 153 ? 15.085 7.856 -5.685 1.00 91.81 153 ASP A O 1
ATOM 1201 N N . PHE A 1 154 ? 14.832 6.205 -4.182 1.00 92.88 154 PHE A N 1
ATOM 1202 C CA . PHE A 1 154 ? 15.026 5.080 -5.095 1.00 92.88 154 PHE A CA 1
ATOM 1203 C C . PHE A 1 154 ? 13.699 4.429 -5.505 1.00 92.88 154 PHE A C 1
ATOM 1205 O O . PHE A 1 154 ? 13.439 4.264 -6.695 1.00 92.88 154 PHE A O 1
ATOM 1212 N N . LEU A 1 155 ? 12.827 4.116 -4.540 1.00 92.56 155 LEU A N 1
ATOM 1213 C CA . LEU A 1 155 ? 11.560 3.409 -4.766 1.00 92.56 155 LEU A CA 1
ATOM 1214 C C . LEU A 1 155 ? 10.547 4.228 -5.574 1.00 92.56 155 LEU A C 1
ATOM 1216 O O . LEU A 1 155 ? 9.797 3.665 -6.362 1.00 92.56 155 LEU A O 1
ATOM 1220 N N . LYS A 1 156 ? 10.514 5.557 -5.418 1.00 89.19 156 LYS A N 1
ATOM 1221 C CA . LYS A 1 156 ? 9.576 6.419 -6.162 1.00 89.19 156 LYS A CA 1
ATOM 1222 C C . LYS A 1 156 ? 10.097 6.838 -7.535 1.00 89.19 156 LYS A C 1
ATOM 1224 O O . LYS A 1 156 ? 9.440 7.630 -8.213 1.00 89.19 156 LYS A O 1
ATOM 1229 N N . LYS A 1 157 ? 11.268 6.352 -7.959 1.00 81.69 157 LYS A N 1
ATOM 1230 C CA . LYS A 1 157 ? 11.849 6.733 -9.245 1.00 81.69 157 LYS A CA 1
ATOM 1231 C C . LYS A 1 157 ? 10.931 6.284 -10.382 1.00 81.69 157 LYS A C 1
ATOM 1233 O O . LYS A 1 157 ? 10.597 5.114 -10.515 1.00 81.69 157 LYS A O 1
ATOM 1238 N N . GLN A 1 158 ? 10.502 7.241 -11.200 1.00 65.94 158 GLN A N 1
ATOM 1239 C CA . GLN A 1 158 ? 9.384 7.053 -12.124 1.00 65.94 158 GLN A CA 1
ATOM 1240 C C . GLN A 1 158 ? 9.761 6.520 -13.523 1.00 65.94 158 GLN A C 1
ATOM 1242 O O . GLN A 1 158 ? 8.994 6.723 -14.463 1.00 65.94 158 GLN A O 1
ATOM 1247 N N . SER A 1 159 ? 10.884 5.818 -13.692 1.00 83.31 159 SER A N 1
ATOM 1248 C CA . SER A 1 159 ? 11.228 5.185 -14.978 1.00 83.31 159 SER A CA 1
ATOM 1249 C C . SER A 1 159 ? 10.600 3.794 -15.132 1.00 83.31 159 SER A C 1
ATOM 1251 O O . SER A 1 159 ? 10.127 3.211 -14.160 1.00 83.31 159 SER A O 1
ATOM 1253 N N . ALA A 1 160 ? 10.586 3.267 -16.363 1.00 89.19 160 ALA A N 1
ATOM 1254 C CA . ALA A 1 160 ? 10.092 1.918 -16.653 1.00 89.19 160 ALA A CA 1
ATOM 1255 C C . ALA A 1 160 ? 10.884 0.839 -15.892 1.00 89.19 160 ALA A C 1
ATOM 1257 O O . ALA A 1 160 ? 10.302 -0.051 -15.278 1.00 89.19 160 ALA A O 1
ATOM 1258 N N . LEU A 1 161 ? 12.211 0.988 -15.861 1.00 94.00 161 LEU A N 1
ATOM 1259 C CA . LEU A 1 161 ? 13.127 0.233 -15.013 1.00 94.00 161 LEU A CA 1
ATOM 1260 C C . LEU A 1 161 ? 14.098 1.212 -14.347 1.00 94.00 161 LEU A C 1
ATOM 1262 O O . LEU A 1 161 ? 14.641 2.103 -15.004 1.00 94.00 161 LEU A O 1
ATOM 1266 N N . ALA A 1 162 ? 14.323 1.075 -13.048 1.00 93.75 162 ALA A N 1
ATOM 1267 C CA . ALA A 1 162 ? 15.288 1.858 -12.292 1.00 93.75 162 ALA A CA 1
ATOM 1268 C C . ALA A 1 162 ? 16.181 0.917 -11.478 1.00 93.75 162 ALA A C 1
ATOM 1270 O O . ALA A 1 162 ? 15.708 0.345 -10.497 1.00 93.75 162 ALA A O 1
ATOM 1271 N N . PRO A 1 163 ? 17.467 0.756 -11.832 1.00 93.69 163 PRO A N 1
ATOM 1272 C CA . PRO A 1 163 ? 18.395 0.047 -10.965 1.00 93.69 163 PRO A CA 1
ATOM 1273 C C . PRO A 1 163 ? 18.645 0.858 -9.690 1.00 93.69 163 PRO A C 1
ATOM 1275 O O . PRO A 1 163 ? 18.866 2.073 -9.741 1.00 93.69 163 PRO A O 1
ATOM 1278 N N . VAL A 1 164 ? 18.665 0.176 -8.549 1.00 94.88 164 VAL A N 1
ATOM 1279 C CA . VAL A 1 164 ? 19.220 0.718 -7.307 1.00 94.88 164 VAL A CA 1
ATOM 1280 C C . VAL A 1 164 ? 20.728 0.521 -7.396 1.00 94.88 164 VAL A C 1
ATOM 1282 O O . VAL A 1 164 ? 21.215 -0.575 -7.162 1.00 94.88 164 VAL A O 1
ATOM 1285 N N . ALA A 1 165 ? 21.462 1.542 -7.840 1.00 90.56 165 ALA A N 1
ATOM 1286 C CA . ALA A 1 165 ? 22.913 1.442 -8.049 1.00 90.56 165 ALA A CA 1
ATOM 1287 C C . ALA A 1 165 ? 23.730 1.606 -6.755 1.00 90.56 165 ALA A C 1
ATOM 1289 O O . ALA A 1 165 ? 24.872 1.169 -6.699 1.00 90.56 165 ALA A O 1
ATOM 1290 N N . ASP A 1 166 ? 23.146 2.235 -5.736 1.00 94.69 166 ASP A N 1
ATOM 1291 C CA . ASP A 1 166 ? 23.787 2.489 -4.449 1.00 94.69 166 ASP A CA 1
ATOM 1292 C C . ASP A 1 166 ? 23.829 1.205 -3.601 1.00 94.69 166 ASP A C 1
ATOM 1294 O O . ASP A 1 166 ? 22.784 0.639 -3.276 1.00 94.69 166 ASP A O 1
ATOM 1298 N N . GLU A 1 167 ? 25.033 0.727 -3.274 1.00 95.00 167 GLU A N 1
ATOM 1299 C CA . GLU A 1 167 ? 25.232 -0.525 -2.528 1.00 95.00 167 GLU A CA 1
ATOM 1300 C C . GLU A 1 167 ? 24.738 -0.447 -1.074 1.00 95.00 167 GLU A C 1
ATOM 1302 O O . GLU A 1 167 ? 24.195 -1.425 -0.560 1.00 95.00 167 GLU A O 1
ATOM 1307 N N . ASP A 1 168 ? 24.857 0.712 -0.418 1.00 95.25 168 ASP A N 1
ATOM 1308 C CA . ASP A 1 168 ? 24.374 0.907 0.955 1.00 95.25 168 ASP A CA 1
ATOM 1309 C C . ASP A 1 168 ? 22.837 0.880 0.994 1.00 95.25 168 ASP A C 1
ATOM 1311 O O . ASP A 1 168 ? 22.238 0.269 1.881 1.00 95.25 168 ASP A O 1
ATOM 1315 N N . MET A 1 169 ? 22.181 1.437 -0.029 1.00 95.88 169 MET A N 1
ATOM 1316 C CA . MET A 1 169 ? 20.734 1.334 -0.212 1.00 95.88 169 MET A CA 1
ATOM 1317 C C . MET A 1 169 ? 20.286 -0.087 -0.564 1.00 95.88 169 MET A C 1
ATOM 1319 O O . MET A 1 169 ? 19.239 -0.526 -0.086 1.00 95.88 169 MET A O 1
ATOM 1323 N N . LYS A 1 170 ? 21.048 -0.830 -1.378 1.00 95.94 170 LYS A N 1
ATOM 1324 C CA . LYS A 1 170 ? 20.737 -2.246 -1.633 1.00 95.94 170 LYS A CA 1
ATOM 1325 C C . LYS A 1 170 ? 20.761 -3.043 -0.337 1.00 95.94 170 LYS A C 1
ATOM 1327 O O . LYS A 1 170 ? 19.824 -3.796 -0.085 1.00 95.94 170 LYS A O 1
ATOM 1332 N N . LEU A 1 171 ? 21.795 -2.848 0.482 1.00 95.81 171 LEU A N 1
ATOM 1333 C CA . LEU A 1 171 ? 21.913 -3.518 1.770 1.00 95.81 171 LEU A CA 1
ATOM 1334 C C . LEU A 1 171 ? 20.749 -3.138 2.694 1.00 95.81 171 LEU A C 1
ATOM 1336 O O . LEU A 1 171 ? 20.102 -4.028 3.232 1.00 95.81 171 LEU A O 1
ATOM 1340 N N . TYR A 1 172 ? 20.406 -1.849 2.788 1.00 95.62 172 TYR A N 1
ATOM 1341 C CA . TYR A 1 172 ? 19.237 -1.388 3.543 1.00 95.62 172 TYR A CA 1
ATOM 1342 C C . TYR A 1 172 ? 17.936 -2.073 3.096 1.00 95.62 172 TYR A C 1
ATOM 1344 O O . TYR A 1 172 ? 17.183 -2.574 3.930 1.00 95.62 172 TYR A O 1
ATOM 1352 N N . LEU A 1 173 ? 17.658 -2.107 1.786 1.00 95.38 173 LEU A N 1
ATOM 1353 C CA . LEU A 1 173 ? 16.439 -2.717 1.250 1.00 95.38 173 LEU A CA 1
ATOM 1354 C C . LEU A 1 173 ? 16.404 -4.224 1.513 1.00 95.38 173 LEU A C 1
ATOM 1356 O O . LEU A 1 173 ? 15.354 -4.737 1.882 1.00 95.38 173 LEU A O 1
ATOM 1360 N N . MET A 1 174 ? 17.529 -4.929 1.375 1.00 94.69 174 MET A N 1
ATOM 1361 C CA . MET A 1 174 ? 17.600 -6.357 1.695 1.00 94.69 174 MET A CA 1
ATOM 1362 C C . MET A 1 174 ? 17.351 -6.617 3.180 1.00 94.69 174 MET A C 1
ATOM 1364 O O . MET A 1 174 ? 16.491 -7.432 3.506 1.00 94.69 174 MET A O 1
ATOM 1368 N N . THR A 1 175 ? 18.011 -5.873 4.072 1.00 93.44 175 THR A N 1
ATOM 1369 C CA . THR A 1 175 ? 17.783 -5.981 5.520 1.00 93.44 175 THR A CA 1
ATOM 1370 C C . THR A 1 175 ? 16.325 -5.688 5.874 1.00 93.44 175 THR A C 1
ATOM 1372 O O . THR A 1 175 ? 15.730 -6.411 6.669 1.00 93.44 175 THR A O 1
ATOM 1375 N N . LEU A 1 176 ? 15.710 -4.684 5.235 1.00 92.69 176 LEU A N 1
ATOM 1376 C CA . LEU A 1 176 ? 14.288 -4.370 5.400 1.00 92.69 176 LEU A CA 1
ATOM 1377 C C . LEU A 1 176 ? 13.397 -5.547 4.979 1.00 92.69 176 LEU A C 1
ATOM 1379 O O . LEU A 1 176 ? 12.489 -5.918 5.720 1.00 92.69 176 LEU A O 1
ATOM 1383 N N . LEU A 1 177 ? 13.643 -6.141 3.806 1.00 92.94 177 LEU A N 1
ATOM 1384 C CA . LEU A 1 177 ? 12.877 -7.293 3.320 1.00 92.94 177 LEU A CA 1
ATOM 1385 C C . LEU A 1 177 ? 13.024 -8.513 4.235 1.00 92.94 177 LEU A C 1
ATOM 1387 O O . LEU A 1 177 ? 12.064 -9.261 4.425 1.00 92.94 177 LEU A O 1
ATOM 1391 N N . GLU A 1 178 ? 14.207 -8.704 4.811 1.00 90.69 178 GLU A N 1
ATOM 1392 C CA . GLU A 1 178 ? 14.519 -9.808 5.718 1.00 90.69 178 GLU A CA 1
ATOM 1393 C C . GLU A 1 178 ? 14.009 -9.599 7.148 1.00 90.69 178 GLU A C 1
ATOM 1395 O O . GLU A 1 178 ? 14.064 -10.546 7.926 1.00 90.69 178 GLU A O 1
ATOM 1400 N N . GLY A 1 179 ? 13.481 -8.413 7.476 1.00 85.94 179 GLY A N 1
ATOM 1401 C CA . GLY A 1 179 ? 13.021 -8.079 8.828 1.00 85.94 179 GLY A CA 1
ATOM 1402 C C . GLY A 1 179 ? 14.154 -7.755 9.810 1.00 85.94 179 GLY A C 1
ATOM 1403 O O . GLY A 1 179 ? 13.952 -7.735 11.021 1.00 85.94 179 GLY A O 1
ATOM 1404 N N . GLY A 1 180 ? 15.360 -7.501 9.299 1.00 86.94 180 GLY A N 1
ATOM 1405 C CA . GLY A 1 180 ? 16.540 -7.236 10.114 1.00 86.94 180 GLY A CA 1
ATOM 1406 C C . GLY A 1 180 ? 16.534 -5.869 10.806 1.00 86.94 180 GLY A C 1
ATOM 1407 O O . GLY A 1 180 ? 15.664 -5.022 10.592 1.00 86.94 180 GLY A O 1
ATOM 1408 N N . ASP A 1 181 ? 17.555 -5.644 11.634 1.00 87.69 181 ASP A N 1
ATOM 1409 C CA . ASP A 1 181 ? 17.762 -4.376 12.334 1.00 87.69 181 ASP A CA 1
ATOM 1410 C C . ASP A 1 181 ? 18.224 -3.264 11.375 1.00 87.69 181 ASP A C 1
ATOM 1412 O O . ASP A 1 181 ? 19.240 -3.393 10.687 1.00 87.69 181 ASP A O 1
ATOM 1416 N N . LEU A 1 182 ? 17.491 -2.146 11.351 1.00 92.31 182 LEU A N 1
ATOM 1417 C CA . LEU A 1 182 ? 17.773 -0.993 10.492 1.00 92.31 182 LEU A CA 1
ATOM 1418 C C . LEU A 1 182 ? 18.473 0.151 11.241 1.00 92.31 182 LEU A C 1
ATOM 1420 O O . LEU A 1 182 ? 18.748 1.198 10.641 1.00 92.31 182 LEU A O 1
ATOM 1424 N N . SER A 1 183 ? 18.813 -0.044 12.522 1.00 88.56 183 SER A N 1
ATOM 1425 C CA . SER A 1 183 ? 19.467 0.946 13.392 1.00 88.56 183 SER A CA 1
ATOM 1426 C C . SER A 1 183 ? 20.718 1.569 12.776 1.00 88.56 183 SER A C 1
ATOM 1428 O O . SER A 1 183 ? 20.941 2.774 12.908 1.00 88.56 183 SER A O 1
ATOM 1430 N N . THR A 1 184 ? 21.489 0.776 12.030 1.00 92.75 184 THR A N 1
ATOM 1431 C CA . THR A 1 184 ? 22.725 1.211 11.367 1.00 92.75 184 THR A CA 1
ATOM 1432 C C . THR A 1 184 ? 22.484 2.350 10.371 1.00 92.75 184 THR A C 1
ATOM 1434 O O . THR A 1 184 ? 23.364 3.192 10.189 1.00 92.75 184 THR A O 1
ATOM 1437 N N . TRP A 1 185 ? 21.304 2.415 9.745 1.00 94.69 185 TRP A N 1
ATOM 1438 C CA . TRP A 1 185 ? 20.912 3.508 8.849 1.00 94.69 185 TRP A CA 1
ATOM 1439 C C . TRP A 1 185 ? 20.084 4.567 9.568 1.00 94.69 185 TRP A C 1
ATOM 1441 O O . TRP A 1 185 ? 20.367 5.754 9.440 1.00 94.69 185 TRP A O 1
ATOM 1451 N N . HIS A 1 186 ? 19.085 4.161 10.354 1.00 91.94 186 HIS A N 1
ATOM 1452 C CA . HIS A 1 186 ? 18.141 5.096 10.981 1.00 91.94 186 HIS A CA 1
ATOM 1453 C C . HIS A 1 186 ? 18.791 5.984 12.044 1.00 91.94 186 HIS A C 1
ATOM 1455 O O . HIS A 1 186 ? 18.345 7.105 12.256 1.00 91.94 186 HIS A O 1
ATOM 1461 N N . ASN A 1 187 ? 19.891 5.550 12.663 1.00 90.31 187 ASN A N 1
ATOM 1462 C CA . ASN A 1 187 ? 20.628 6.385 13.610 1.00 90.31 187 ASN A CA 1
ATOM 1463 C C . ASN A 1 187 ? 21.556 7.417 12.955 1.00 90.31 187 ASN A C 1
ATOM 1465 O O . ASN A 1 187 ? 22.082 8.280 13.663 1.00 90.31 187 ASN A O 1
ATOM 1469 N N . ARG A 1 188 ? 21.756 7.368 11.631 1.00 94.00 188 ARG A N 1
ATOM 1470 C CA . ARG A 1 188 ? 22.663 8.289 10.938 1.00 94.00 188 ARG A CA 1
ATOM 1471 C C . ARG A 1 188 ? 22.066 9.702 10.875 1.00 94.00 188 ARG A C 1
ATOM 1473 O O . ARG A 1 188 ? 20.888 9.843 10.535 1.00 94.00 188 ARG A O 1
ATOM 1480 N N . PRO A 1 189 ? 22.852 10.764 11.136 1.00 93.75 189 PRO A N 1
ATOM 1481 C CA . PRO A 1 189 ? 22.334 12.134 11.153 1.00 93.75 189 PRO A CA 1
ATOM 1482 C C . PRO A 1 189 ? 21.635 12.566 9.854 1.00 93.75 189 PRO A C 1
ATOM 1484 O O . PRO A 1 189 ? 20.595 13.223 9.889 1.00 93.75 189 PRO A O 1
ATOM 1487 N N . ASP A 1 190 ? 22.167 12.172 8.698 1.00 93.06 190 ASP A N 1
ATOM 1488 C CA . ASP A 1 190 ? 21.630 12.514 7.378 1.00 93.06 190 ASP A CA 1
ATOM 1489 C C . ASP A 1 190 ? 20.330 11.759 7.038 1.00 93.06 190 ASP A C 1
ATOM 1491 O O . ASP A 1 190 ? 19.494 12.264 6.276 1.00 93.06 190 ASP A O 1
ATOM 1495 N N . TRP A 1 191 ? 20.134 10.570 7.617 1.00 94.19 191 TRP A N 1
ATOM 1496 C CA . TRP A 1 191 ? 18.893 9.802 7.525 1.00 94.19 191 TRP A CA 1
ATOM 1497 C C . TRP A 1 191 ? 17.809 10.412 8.407 1.00 94.19 191 TRP A C 1
ATOM 1499 O O . TRP A 1 191 ? 16.734 10.720 7.892 1.00 94.19 191 TRP A O 1
ATOM 1509 N N . LYS A 1 192 ? 18.125 10.709 9.672 1.00 91.81 192 LYS A N 1
ATOM 1510 C CA . LYS A 1 192 ? 17.220 11.400 10.606 1.00 91.81 192 LYS A CA 1
ATOM 1511 C C . LYS A 1 192 ? 16.725 12.731 10.049 1.00 91.81 192 LYS A C 1
ATOM 1513 O O . LYS A 1 192 ? 15.521 12.996 10.013 1.00 91.81 192 LYS A O 1
ATOM 1518 N N . ALA A 1 193 ? 17.645 13.536 9.513 1.00 92.44 193 ALA A N 1
ATOM 1519 C CA . ALA A 1 193 ? 17.314 14.801 8.863 1.00 92.44 193 ALA A CA 1
ATOM 1520 C C . ALA A 1 193 ? 16.405 14.604 7.635 1.00 92.44 193 ALA A C 1
ATOM 1522 O O . ALA A 1 193 ? 15.437 15.341 7.449 1.00 92.44 193 ALA A O 1
ATOM 1523 N N . LYS A 1 194 ? 16.660 13.586 6.799 1.00 92.69 194 LYS A N 1
ATOM 1524 C CA . LYS A 1 194 ? 15.793 13.276 5.647 1.00 92.69 194 LYS A CA 1
ATOM 1525 C C . LYS A 1 194 ? 14.411 12.792 6.081 1.00 92.69 194 LYS A C 1
ATOM 1527 O O . LYS A 1 194 ? 13.424 13.114 5.414 1.00 92.69 194 LYS A O 1
ATOM 1532 N N . GLN A 1 195 ? 14.330 12.024 7.165 1.00 92.12 195 GLN A N 1
ATOM 1533 C CA . GLN A 1 195 ? 13.064 11.564 7.721 1.00 92.12 195 GLN A CA 1
ATOM 1534 C C . GLN A 1 195 ? 12.240 12.729 8.277 1.00 92.12 195 GLN A C 1
ATOM 1536 O O . GLN A 1 195 ? 11.015 12.754 8.111 1.00 92.12 195 GLN A O 1
ATOM 1541 N N . GLY A 1 196 ? 12.918 13.750 8.797 1.00 89.00 196 GLY A N 1
ATOM 1542 C CA . GLY A 1 196 ? 12.309 14.920 9.412 1.00 89.00 196 GLY A CA 1
ATOM 1543 C C . GLY A 1 196 ? 12.064 14.721 10.905 1.00 89.00 196 GLY A C 1
ATOM 1544 O O . GLY A 1 196 ? 11.034 15.174 11.404 1.00 89.00 196 GLY A O 1
ATOM 1545 N N . GLU A 1 197 ? 12.961 14.012 11.597 1.00 85.69 197 GLU A N 1
ATOM 1546 C CA . GLU A 1 197 ? 12.881 13.817 13.054 1.00 85.69 197 GLU A CA 1
ATOM 1547 C C . GLU A 1 197 ? 12.929 15.147 13.820 1.00 85.69 197 GLU A C 1
ATOM 1549 O O . GLU A 1 197 ? 12.291 15.285 14.859 1.00 85.69 197 GLU A O 1
ATOM 1554 N N . ASP A 1 198 ? 13.599 16.163 13.268 1.00 83.69 198 ASP A N 1
ATOM 1555 C CA . ASP A 1 198 ? 13.588 17.551 13.756 1.00 83.69 198 ASP A CA 1
ATOM 1556 C C . ASP A 1 198 ? 12.176 18.162 13.789 1.00 83.69 198 ASP A C 1
ATOM 1558 O O . ASP A 1 198 ? 11.902 19.085 14.551 1.00 83.69 198 ASP A O 1
ATOM 1562 N N . LYS A 1 199 ? 11.267 17.621 12.973 1.00 79.75 199 LYS A N 1
ATOM 1563 C CA . LYS A 1 199 ? 9.853 18.006 12.876 1.00 79.75 199 LYS A CA 1
ATOM 1564 C C . LYS A 1 199 ? 8.934 16.979 13.537 1.00 79.75 199 LYS A C 1
ATOM 1566 O O . LYS A 1 199 ? 7.748 16.942 13.217 1.00 79.75 199 LYS A O 1
ATOM 1571 N N . GLY A 1 200 ? 9.489 16.124 14.397 1.00 74.38 200 GLY A N 1
ATOM 1572 C CA . GLY A 1 200 ? 8.759 15.093 15.126 1.00 74.38 200 GLY A CA 1
ATOM 1573 C C . GLY A 1 200 ? 8.364 13.873 14.293 1.00 74.38 200 GLY A C 1
ATOM 1574 O O . GLY A 1 200 ? 7.536 13.099 14.748 1.00 74.38 200 GLY A O 1
ATOM 1575 N N . LYS A 1 201 ? 8.911 13.685 13.081 1.00 77.69 201 LYS A N 1
ATOM 1576 C CA . LYS A 1 201 ? 8.575 12.527 12.235 1.00 77.69 201 LYS A CA 1
ATOM 1577 C C . LYS A 1 201 ? 9.539 11.381 12.481 1.00 77.69 201 LYS A C 1
ATOM 1579 O O . LYS A 1 201 ? 10.696 11.471 12.082 1.00 77.69 201 LYS A O 1
ATOM 1584 N N . TYR A 1 202 ? 9.031 10.281 13.022 1.00 77.50 202 TYR A N 1
ATOM 1585 C CA . TYR A 1 202 ? 9.823 9.095 13.348 1.00 77.50 202 TYR A CA 1
ATOM 1586 C C . TYR A 1 202 ? 9.379 7.875 12.531 1.00 77.50 202 TYR A C 1
ATOM 1588 O O . TYR A 1 202 ? 8.294 7.855 11.948 1.00 77.50 202 TYR A O 1
ATOM 1596 N N . LEU A 1 203 ? 10.240 6.861 12.462 1.00 77.44 203 LEU A N 1
ATOM 1597 C CA . LEU A 1 203 ? 9.913 5.533 11.945 1.00 77.44 203 LEU A CA 1
ATOM 1598 C C . LEU A 1 203 ? 10.472 4.470 12.881 1.00 77.44 203 LEU A C 1
ATOM 1600 O O . LEU A 1 203 ? 11.493 4.687 13.531 1.00 77.44 203 LEU A O 1
ATOM 1604 N N . ALA A 1 204 ? 9.818 3.312 12.894 1.00 66.81 204 ALA A N 1
ATOM 1605 C CA . ALA A 1 204 ? 10.331 2.120 13.545 1.00 66.81 204 ALA A CA 1
ATOM 1606 C C . ALA A 1 204 ? 11.744 1.766 13.055 1.00 66.81 204 ALA A C 1
ATOM 1608 O O . ALA A 1 204 ? 11.987 1.627 11.853 1.00 66.81 204 ALA A O 1
ATOM 1609 N N . VAL A 1 205 ? 12.645 1.565 14.019 1.00 62.75 205 VAL A N 1
ATOM 1610 C CA . VAL A 1 205 ? 14.033 1.130 13.796 1.00 62.75 205 VAL A CA 1
ATOM 1611 C C . VAL A 1 205 ? 14.111 -0.377 13.530 1.00 62.75 205 VAL A C 1
ATOM 1613 O O . VAL A 1 205 ? 14.993 -0.846 12.812 1.00 62.75 205 VAL A O 1
ATOM 1616 N N . GLN A 1 206 ? 13.154 -1.136 14.068 1.00 58.50 206 GLN A N 1
ATOM 1617 C CA . GLN A 1 206 ? 13.017 -2.573 13.855 1.00 58.50 206 GLN A CA 1
ATOM 1618 C C . GLN A 1 206 ? 11.748 -2.866 13.063 1.00 58.50 206 GLN A C 1
ATOM 1620 O O . GLN A 1 206 ? 10.667 -2.377 13.385 1.00 58.50 206 GLN A O 1
ATOM 1625 N N . ALA A 1 207 ? 11.865 -3.711 12.043 1.00 58.69 207 ALA A N 1
ATOM 1626 C CA . ALA A 1 207 ? 10.750 -4.131 11.204 1.00 58.69 207 ALA A CA 1
ATOM 1627 C C . ALA A 1 207 ? 9.887 -5.220 11.873 1.00 58.69 207 ALA A C 1
ATOM 1629 O O . ALA A 1 207 ? 9.449 -6.147 11.198 1.00 58.69 207 ALA A O 1
ATOM 1630 N N . SER A 1 208 ? 9.645 -5.139 13.188 1.00 66.88 208 SER A N 1
ATOM 1631 C CA . SER A 1 208 ? 8.706 -6.043 13.859 1.00 66.88 208 SER A CA 1
ATOM 1632 C C . SER A 1 208 ? 7.261 -5.613 13.586 1.00 66.88 208 SER A C 1
ATOM 1634 O O . SER A 1 208 ? 6.976 -4.438 13.329 1.00 66.88 208 SER A O 1
ATOM 1636 N N . LEU A 1 209 ? 6.322 -6.563 13.652 1.00 68.44 209 LEU A N 1
ATOM 1637 C CA . LEU A 1 209 ? 4.889 -6.281 13.488 1.00 68.44 209 LEU A CA 1
ATOM 1638 C C . LEU A 1 209 ? 4.388 -5.230 14.484 1.00 68.44 209 LEU A C 1
ATOM 1640 O O . LEU A 1 209 ? 3.612 -4.351 14.110 1.00 68.44 209 LEU A O 1
ATOM 1644 N N . LEU A 1 210 ? 4.854 -5.302 15.734 1.00 71.25 210 LEU A N 1
ATOM 1645 C CA . LEU A 1 210 ? 4.471 -4.361 16.780 1.00 71.25 210 LEU A CA 1
ATOM 1646 C C . LEU A 1 210 ? 4.998 -2.957 16.483 1.00 71.25 210 LEU A C 1
ATOM 1648 O O . LEU A 1 210 ? 4.219 -2.013 16.491 1.00 71.25 210 LEU A O 1
ATOM 1652 N N . GLU A 1 211 ? 6.284 -2.817 16.168 1.00 73.06 211 GLU A N 1
ATOM 1653 C CA . GLU A 1 211 ? 6.901 -1.513 15.894 1.00 73.06 211 GLU A CA 1
ATOM 1654 C C . GLU A 1 211 ? 6.299 -0.834 14.652 1.00 73.06 211 GLU A C 1
ATOM 1656 O O . GLU A 1 211 ? 6.032 0.373 14.646 1.00 73.06 211 GLU A O 1
ATOM 1661 N N . ASN A 1 212 ? 5.988 -1.613 13.610 1.00 71.06 212 ASN A N 1
ATOM 1662 C CA . ASN A 1 212 ? 5.254 -1.100 12.454 1.00 71.06 212 ASN A CA 1
ATOM 1663 C C . ASN A 1 212 ? 3.837 -0.645 12.840 1.00 71.06 212 ASN A C 1
ATOM 1665 O O . ASN A 1 212 ? 3.412 0.442 12.444 1.00 71.06 212 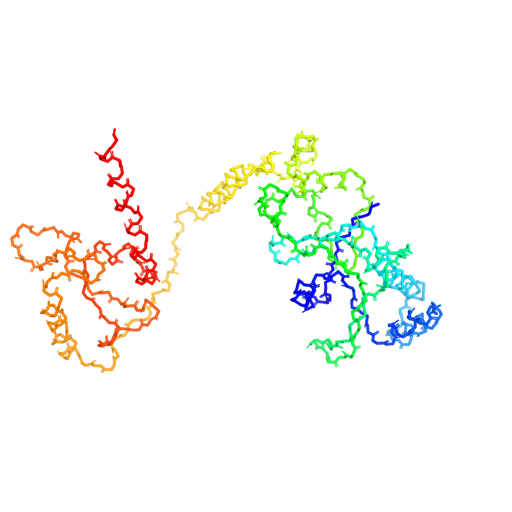ASN A O 1
ATOM 1669 N N . GLY A 1 213 ? 3.135 -1.435 13.659 1.00 75.06 213 GLY A N 1
ATOM 1670 C CA . GLY A 1 213 ? 1.833 -1.072 14.214 1.00 75.06 213 GLY A CA 1
ATOM 1671 C C . GLY A 1 213 ? 1.885 0.224 15.024 1.00 75.06 213 GLY A C 1
ATOM 1672 O O . GLY A 1 213 ? 1.091 1.127 14.778 1.00 75.06 213 GLY A O 1
ATOM 1673 N N . LEU A 1 214 ? 2.859 0.367 15.927 1.00 79.62 214 LEU A N 1
ATOM 1674 C CA . LEU A 1 214 ? 3.079 1.580 16.720 1.00 79.62 214 LEU A CA 1
ATOM 1675 C C . LEU A 1 214 ? 3.363 2.797 15.832 1.00 79.62 214 LEU A C 1
ATOM 1677 O O . LEU A 1 214 ? 2.801 3.867 16.058 1.00 79.62 214 LEU A O 1
ATOM 1681 N N . THR A 1 215 ? 4.158 2.625 14.773 1.00 80.12 215 THR A N 1
ATOM 1682 C CA . THR A 1 215 ? 4.421 3.686 13.789 1.00 80.12 215 THR A CA 1
ATOM 1683 C C . THR A 1 215 ? 3.132 4.139 13.100 1.00 80.12 215 THR A C 1
ATOM 1685 O O . THR A 1 215 ? 2.865 5.335 13.004 1.00 80.12 215 THR A O 1
ATOM 1688 N N . GLN A 1 216 ? 2.298 3.200 12.646 1.00 79.50 216 GLN A N 1
ATOM 1689 C CA . GLN A 1 216 ? 1.015 3.512 12.006 1.00 79.50 216 GLN A CA 1
ATOM 1690 C C . GLN A 1 216 ? 0.052 4.218 12.968 1.00 79.50 216 GLN A C 1
ATOM 1692 O O . GLN A 1 216 ? -0.598 5.194 12.590 1.00 79.50 216 GLN A O 1
ATOM 1697 N N . LEU A 1 217 ? -0.014 3.759 14.222 1.00 82.75 217 LEU A N 1
ATOM 1698 C CA . LEU A 1 217 ? -0.804 4.408 15.268 1.00 82.75 217 LEU A CA 1
ATOM 1699 C C . LEU A 1 217 ? -0.332 5.849 15.497 1.00 82.75 217 LEU A C 1
ATOM 1701 O O . LEU A 1 217 ? -1.165 6.754 15.537 1.00 82.75 217 LEU A O 1
ATOM 1705 N N . MET A 1 218 ? 0.981 6.086 15.565 1.00 83.69 218 MET A N 1
ATOM 1706 C CA . MET A 1 218 ? 1.532 7.432 15.721 1.00 83.69 218 MET A CA 1
ATOM 1707 C C . MET A 1 218 ? 1.198 8.332 14.525 1.00 83.69 218 MET A C 1
ATOM 1709 O O . MET A 1 218 ? 0.722 9.446 14.723 1.00 83.69 218 MET A O 1
ATOM 1713 N N . LEU A 1 219 ? 1.335 7.841 13.288 1.00 81.88 219 LEU A N 1
ATOM 1714 C CA . LEU A 1 219 ? 0.937 8.591 12.087 1.00 81.88 219 LEU A CA 1
ATOM 1715 C C . LEU A 1 219 ? -0.559 8.952 12.097 1.00 81.88 219 LEU A C 1
ATOM 1717 O O . LEU A 1 219 ? -0.938 10.053 11.695 1.00 81.88 219 LEU A O 1
ATOM 1721 N N . SER A 1 220 ? -1.416 8.048 12.582 1.00 82.94 220 SER A N 1
ATOM 1722 C CA . SER A 1 220 ? -2.848 8.316 12.756 1.00 82.94 220 SER A CA 1
ATOM 1723 C C . SER A 1 220 ? -3.107 9.395 13.813 1.00 82.94 220 SER A C 1
ATOM 1725 O O . SER A 1 220 ? -3.980 10.249 13.621 1.00 82.94 220 SER A O 1
ATOM 1727 N N . ILE A 1 221 ? -2.362 9.376 14.922 1.00 83.75 221 ILE A N 1
ATOM 1728 C CA . ILE A 1 221 ? -2.443 10.391 15.980 1.00 83.75 221 ILE A CA 1
ATOM 1729 C C . ILE A 1 221 ? -1.991 11.748 15.439 1.00 83.75 221 ILE A C 1
ATOM 1731 O O . ILE A 1 221 ? -2.739 12.715 15.552 1.00 83.75 221 ILE A O 1
ATOM 1735 N N . GLU A 1 222 ? -0.823 11.823 14.798 1.00 83.75 222 GLU A N 1
ATOM 1736 C CA . GLU A 1 222 ? -0.295 13.054 14.196 1.00 83.75 222 GLU A CA 1
ATOM 1737 C C . GLU A 1 222 ? -1.266 13.648 13.176 1.00 83.75 222 GLU A C 1
ATOM 1739 O O . GLU A 1 222 ? -1.533 14.850 13.203 1.00 83.75 222 GLU A O 1
ATOM 1744 N N . GLY A 1 223 ? -1.838 12.803 12.312 1.00 81.75 223 GLY A N 1
ATOM 1745 C CA . GLY A 1 223 ? -2.877 13.215 11.375 1.00 81.75 223 GLY A CA 1
ATOM 1746 C C . GLY A 1 223 ? -4.078 13.811 12.106 1.00 81.75 223 GLY A C 1
ATOM 1747 O O . GLY A 1 223 ? -4.491 14.926 11.804 1.00 81.75 223 GLY A O 1
ATOM 1748 N N . THR A 1 224 ? -4.598 13.113 13.117 1.00 82.94 224 THR A N 1
ATOM 1749 C CA . THR A 1 224 ? -5.738 13.591 13.914 1.00 82.94 224 THR A CA 1
ATOM 1750 C C . THR A 1 224 ? -5.438 14.936 14.580 1.00 82.94 224 THR A C 1
ATOM 1752 O O . THR A 1 224 ? -6.243 15.857 14.468 1.00 82.94 224 THR A O 1
ATOM 1755 N N . VAL A 1 225 ? -4.269 15.087 15.211 1.00 85.25 225 VAL A N 1
ATOM 1756 C CA . VAL A 1 225 ? -3.843 16.327 15.882 1.00 85.25 225 VAL A CA 1
ATOM 1757 C C . VAL A 1 225 ? -3.699 17.480 14.890 1.00 85.25 225 VAL A C 1
ATOM 1759 O O . VAL A 1 225 ? -4.164 18.582 15.172 1.00 85.25 225 VAL A O 1
ATOM 1762 N N . ALA A 1 226 ? -3.125 17.237 13.708 1.00 79.75 226 ALA A N 1
ATOM 1763 C CA . ALA A 1 226 ? -2.971 18.262 12.677 1.00 79.75 226 ALA A CA 1
ATOM 1764 C C . ALA A 1 226 ? -4.319 18.839 12.200 1.00 79.75 226 ALA A C 1
ATOM 1766 O O . ALA A 1 226 ? -4.393 20.018 11.853 1.00 79.75 226 ALA A O 1
ATOM 1767 N N . PHE A 1 227 ? -5.384 18.029 12.208 1.00 72.12 227 PHE A N 1
ATOM 1768 C CA . PHE A 1 227 ? -6.737 18.449 11.825 1.00 72.12 227 PHE A CA 1
ATOM 1769 C C . PHE A 1 227 ? -7.625 18.869 13.010 1.00 72.12 227 PHE A C 1
ATOM 1771 O O . PHE A 1 227 ? -8.691 19.448 12.793 1.00 72.12 227 PHE A O 1
ATOM 1778 N N . ALA A 1 228 ? -7.208 18.624 14.254 1.00 76.75 228 ALA A N 1
ATOM 1779 C CA . ALA A 1 228 ? -7.944 18.962 15.475 1.00 76.75 228 ALA A CA 1
ATOM 1780 C C . ALA A 1 228 ? -7.622 20.382 15.986 1.00 76.75 228 ALA A C 1
ATOM 1782 O O . ALA A 1 228 ? -7.442 20.607 17.180 1.00 76.75 228 ALA A O 1
ATOM 1783 N N . ASN A 1 229 ? -7.562 21.364 15.084 1.00 78.06 229 ASN A N 1
ATOM 1784 C CA . ASN A 1 229 ? -7.217 22.761 15.383 1.00 78.06 229 ASN A CA 1
ATOM 1785 C C . ASN A 1 229 ? -8.434 23.647 15.737 1.00 78.06 229 ASN A C 1
ATOM 1787 O O . ASN A 1 229 ? -8.356 24.871 15.652 1.00 78.06 229 ASN A O 1
ATOM 1791 N N . GLY A 1 230 ? -9.570 23.041 16.098 1.00 77.44 230 GLY A N 1
ATOM 1792 C CA . GLY A 1 230 ? -10.809 23.763 16.411 1.00 77.44 230 GLY A CA 1
ATOM 1793 C C . GLY A 1 230 ? -11.582 24.276 15.189 1.00 77.44 230 GLY A C 1
ATOM 1794 O O . GLY A 1 230 ? -12.517 25.057 15.354 1.00 77.44 230 GLY A O 1
ATOM 1795 N N . GLN A 1 231 ? -11.219 23.853 13.974 1.00 80.38 231 GLN A N 1
ATOM 1796 C CA . GLN A 1 231 ? -11.952 24.206 12.757 1.00 80.38 231 GLN A CA 1
ATOM 1797 C C . GLN A 1 231 ? -13.416 23.738 12.790 1.00 80.38 231 GLN A C 1
ATOM 1799 O O . GLN A 1 231 ? -13.730 22.615 13.194 1.00 80.38 231 GLN A O 1
ATOM 1804 N N . ILE A 1 232 ? -14.312 24.598 12.304 1.00 79.94 232 ILE A N 1
ATOM 1805 C CA . ILE A 1 232 ? -15.705 24.249 12.023 1.00 79.94 232 ILE A CA 1
ATOM 1806 C C . ILE A 1 232 ? -15.742 23.655 10.615 1.00 79.94 232 ILE A C 1
ATOM 1808 O O . ILE A 1 232 ? -15.375 24.319 9.648 1.00 79.94 232 ILE A O 1
ATOM 1812 N N . ILE A 1 233 ? -16.148 22.390 10.513 1.00 76.69 233 ILE A N 1
ATOM 1813 C CA . ILE A 1 233 ? -16.242 21.664 9.245 1.00 76.69 233 ILE A CA 1
ATOM 1814 C C . ILE A 1 233 ? -17.718 21.521 8.881 1.00 76.69 233 ILE A C 1
ATOM 1816 O O . ILE A 1 233 ? -18.480 20.887 9.616 1.00 76.69 233 ILE A O 1
ATOM 1820 N N . ASP A 1 234 ? -18.107 22.046 7.722 1.00 81.81 234 ASP A N 1
ATOM 1821 C CA . ASP A 1 234 ? -19.440 21.822 7.168 1.00 81.81 234 ASP A CA 1
ATOM 1822 C C . ASP A 1 234 ? -19.593 20.351 6.773 1.00 81.81 234 ASP A C 1
ATOM 1824 O O . ASP A 1 234 ? -18.965 19.843 5.840 1.00 81.81 234 ASP A O 1
ATOM 1828 N N . LYS A 1 235 ? -20.434 19.625 7.512 1.00 79.69 235 LYS A N 1
ATOM 1829 C CA . LYS A 1 235 ? -20.707 18.214 7.241 1.00 79.69 235 LYS A CA 1
ATOM 1830 C C . LYS A 1 235 ? -21.916 18.090 6.325 1.00 79.69 235 LYS A C 1
ATOM 1832 O O . LYS A 1 235 ? -23.022 18.480 6.690 1.00 79.69 235 LYS A O 1
ATOM 1837 N N . LYS A 1 236 ? -21.737 17.434 5.175 1.00 78.69 236 LYS A N 1
ATOM 1838 C CA . LYS A 1 236 ? -22.865 17.009 4.339 1.00 78.69 236 LYS A CA 1
ATOM 1839 C C . LYS A 1 236 ? -23.751 16.046 5.136 1.00 78.69 236 LYS A C 1
ATOM 1841 O O . LYS A 1 236 ? -23.340 14.928 5.463 1.00 78.69 236 LYS A O 1
ATOM 1846 N N . VAL A 1 237 ? -24.965 16.482 5.457 1.00 80.75 237 VAL A N 1
ATOM 1847 C CA . VAL A 1 237 ? -25.983 15.629 6.077 1.00 80.75 237 VAL A CA 1
ATOM 1848 C C . VAL A 1 237 ? -26.444 14.611 5.032 1.00 80.75 237 VAL A C 1
ATOM 1850 O O . VAL A 1 237 ? -26.717 14.969 3.888 1.00 80.75 237 VAL A O 1
ATOM 1853 N N . LYS A 1 238 ? -26.473 13.323 5.400 1.00 77.50 238 LYS A N 1
ATOM 1854 C CA . LYS A 1 238 ? -26.971 12.266 4.507 1.00 77.50 238 LYS A CA 1
ATOM 1855 C C . LYS A 1 238 ? -28.453 12.510 4.224 1.00 77.50 238 LYS A C 1
ATOM 1857 O O . LYS A 1 238 ? -29.215 12.672 5.174 1.00 77.50 238 LYS A O 1
ATOM 1862 N N . ASP A 1 239 ? -28.838 12.466 2.952 1.00 82.88 239 ASP A N 1
ATOM 1863 C CA . ASP A 1 239 ? -30.246 12.484 2.567 1.00 82.88 239 ASP A CA 1
ATOM 1864 C C . ASP A 1 239 ? -30.901 11.156 2.975 1.00 82.88 239 ASP A C 1
ATOM 1866 O O . ASP A 1 239 ? -30.443 10.071 2.604 1.00 82.88 239 ASP A O 1
ATOM 1870 N N . LYS A 1 240 ? -31.926 11.239 3.821 1.0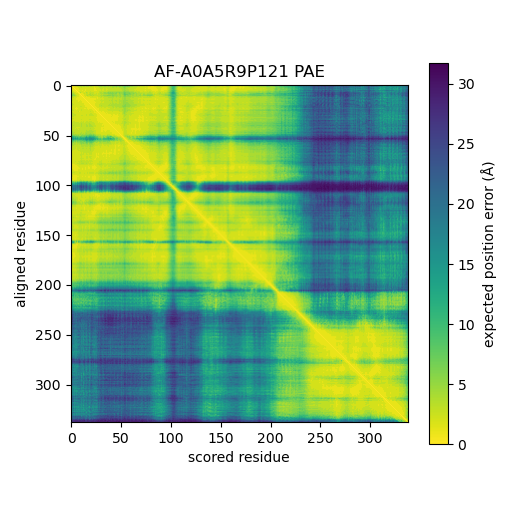0 80.19 240 LYS A N 1
ATOM 1871 C CA . LYS A 1 240 ? -32.644 10.091 4.374 1.00 80.19 240 LYS A CA 1
ATOM 1872 C C . LYS A 1 240 ? -34.128 10.344 4.194 1.00 80.19 240 LYS A C 1
ATOM 1874 O O . LYS A 1 240 ? -34.690 11.216 4.849 1.00 80.19 240 LYS A O 1
ATOM 1879 N N . GLN A 1 241 ? -34.745 9.540 3.341 1.00 87.31 241 GLN A N 1
ATOM 1880 C CA . GLN A 1 241 ? -36.157 9.650 3.013 1.00 87.31 241 GLN A CA 1
ATOM 1881 C C . GLN A 1 241 ? -36.916 8.419 3.512 1.00 87.31 241 GLN A C 1
ATOM 1883 O O . GLN A 1 241 ? -36.319 7.368 3.762 1.00 87.31 241 GLN A O 1
ATOM 1888 N N . LEU A 1 242 ? -38.227 8.575 3.676 1.00 89.81 242 LEU A N 1
ATOM 1889 C CA . LEU A 1 242 ? -39.162 7.468 3.823 1.00 89.81 242 LEU A CA 1
ATOM 1890 C C . LEU A 1 242 ? -39.651 7.105 2.417 1.00 89.81 242 LEU A C 1
ATOM 1892 O O . LEU A 1 242 ? -40.277 7.938 1.765 1.00 89.81 242 LEU A O 1
ATOM 1896 N N . VAL A 1 243 ? -39.324 5.908 1.932 1.00 89.38 243 VAL A N 1
ATOM 1897 C CA . VAL A 1 243 ? -39.554 5.507 0.535 1.00 89.38 243 VAL A CA 1
ATOM 1898 C C . VAL A 1 243 ? -40.459 4.283 0.480 1.00 89.38 243 VAL A C 1
ATOM 1900 O O . VAL A 1 243 ? -40.281 3.338 1.245 1.00 89.38 243 VAL A O 1
ATOM 1903 N N . GLY A 1 244 ? -41.418 4.294 -0.451 1.00 88.00 244 GLY A N 1
ATOM 1904 C CA . GLY A 1 244 ? -42.281 3.142 -0.728 1.00 88.00 244 GLY A CA 1
ATOM 1905 C C . GLY A 1 244 ? -43.378 2.887 0.309 1.00 88.00 244 GLY A C 1
ATOM 1906 O O . GLY A 1 244 ? -44.059 1.874 0.214 1.00 88.00 244 GLY A O 1
ATOM 1907 N N . CYS A 1 245 ? -43.564 3.783 1.283 1.00 91.06 245 CYS A N 1
ATOM 1908 C CA . CYS A 1 245 ? -44.659 3.715 2.249 1.00 91.06 245 CYS A CA 1
ATOM 1909 C C . CYS A 1 245 ? -44.997 5.093 2.833 1.00 91.06 245 CYS A C 1
ATOM 1911 O O . CYS A 1 245 ? -44.159 5.994 2.914 1.00 91.06 245 CYS A O 1
ATOM 1913 N N . THR A 1 246 ? -46.222 5.229 3.316 1.00 94.19 246 THR A N 1
ATOM 1914 C CA . THR A 1 246 ? -46.695 6.356 4.115 1.00 94.19 246 THR A CA 1
ATOM 1915 C C . THR A 1 246 ? -46.211 6.253 5.570 1.00 94.19 246 THR A C 1
ATOM 1917 O O . THR A 1 246 ? -45.893 5.163 6.058 1.00 94.19 246 THR A O 1
ATOM 1920 N N . PRO A 1 247 ? -46.204 7.362 6.334 1.00 94.19 247 PRO A N 1
ATOM 1921 C CA . PRO A 1 247 ? -45.890 7.325 7.765 1.00 94.19 247 PRO A CA 1
ATOM 1922 C C . PRO A 1 247 ? -46.801 6.392 8.577 1.00 94.19 247 PRO A C 1
ATOM 1924 O O . PRO A 1 247 ? -46.359 5.800 9.561 1.00 94.19 247 PRO A O 1
ATOM 1927 N N . GLN A 1 248 ? -48.064 6.245 8.169 1.00 94.62 248 GLN A N 1
ATOM 1928 C CA . GLN A 1 248 ? -49.021 5.372 8.845 1.00 94.62 248 GLN A CA 1
ATOM 1929 C C . GLN A 1 248 ? -48.702 3.891 8.606 1.00 94.62 248 GLN A C 1
ATOM 1931 O O . GLN A 1 248 ? -48.702 3.114 9.560 1.00 94.62 248 GLN A O 1
ATOM 1936 N N . GLU A 1 249 ? -48.379 3.515 7.367 1.00 95.25 249 GLU A N 1
ATOM 1937 C CA . GLU A 1 249 ? -47.921 2.160 7.028 1.00 95.25 249 GLU A CA 1
ATOM 1938 C C . GLU A 1 249 ? -46.615 1.830 7.755 1.00 95.25 249 GLU A C 1
ATOM 1940 O O . GLU A 1 249 ? -46.502 0.769 8.363 1.00 95.25 249 GLU A O 1
ATOM 1945 N N . MET A 1 250 ? -45.664 2.771 7.796 1.00 97.00 250 MET A N 1
ATOM 1946 C CA . MET A 1 250 ? -44.431 2.608 8.569 1.00 97.00 250 MET A CA 1
ATOM 1947 C C . MET A 1 250 ? -44.726 2.406 10.060 1.00 97.00 250 MET A C 1
ATOM 1949 O O . MET A 1 250 ? -44.184 1.496 10.673 1.00 97.00 250 MET A O 1
ATOM 1953 N N . LYS A 1 251 ? -45.625 3.190 10.666 1.00 96.69 251 LYS A N 1
ATOM 1954 C CA . LYS A 1 251 ? -46.008 3.007 12.076 1.00 96.69 251 LYS A CA 1
ATOM 1955 C C . LYS A 1 251 ? -46.617 1.624 12.339 1.00 96.69 251 LYS A C 1
ATOM 1957 O O . LYS A 1 251 ? -46.287 1.001 13.347 1.00 96.69 251 LYS A O 1
ATOM 1962 N N . GLN A 1 252 ? -47.499 1.151 11.458 1.00 97.50 252 GLN A N 1
ATOM 1963 C CA . GLN A 1 252 ? -48.080 -0.192 11.558 1.00 97.50 252 GLN A CA 1
ATOM 1964 C C . GLN A 1 252 ? -47.006 -1.273 11.432 1.00 97.50 252 GLN A C 1
ATOM 1966 O O . GLN A 1 252 ? -46.992 -2.216 12.218 1.00 97.50 252 GLN A O 1
ATOM 1971 N N . HIS A 1 253 ? -46.071 -1.094 10.503 1.00 97.44 253 HIS A N 1
ATOM 1972 C CA . HIS A 1 253 ? -44.950 -1.999 10.316 1.00 97.44 253 HIS A CA 1
ATOM 1973 C C . HIS A 1 253 ? -44.004 -2.024 11.524 1.00 97.44 253 HIS A C 1
ATOM 1975 O O . HIS A 1 253 ? -43.651 -3.101 11.985 1.00 97.44 253 HIS A O 1
ATOM 1981 N N . LEU A 1 254 ? -43.669 -0.873 12.118 1.00 97.38 254 LEU A N 1
ATOM 1982 C CA . LEU A 1 254 ? -42.879 -0.820 13.356 1.00 97.38 254 LEU A CA 1
ATOM 1983 C C . LEU A 1 254 ? -43.590 -1.535 14.513 1.00 97.38 254 LEU A C 1
ATOM 1985 O O . LEU A 1 254 ? -42.937 -2.194 15.315 1.00 97.38 254 LEU A O 1
ATOM 1989 N N . LYS A 1 255 ? -44.924 -1.461 14.599 1.00 97.56 255 LYS A N 1
ATOM 1990 C CA . LYS A 1 255 ? -45.671 -2.270 15.570 1.00 97.56 255 LYS A CA 1
ATOM 1991 C C . LYS A 1 255 ? -45.575 -3.769 15.257 1.00 97.56 255 LYS A C 1
ATOM 1993 O O . LYS A 1 255 ? -45.335 -4.550 16.170 1.00 97.56 255 LYS A O 1
ATOM 1998 N N . ALA A 1 256 ? -45.735 -4.163 13.995 1.00 97.88 256 ALA A N 1
ATOM 1999 C CA . ALA A 1 256 ? -45.605 -5.561 13.590 1.00 97.88 256 ALA A CA 1
ATOM 2000 C C . ALA A 1 256 ? -44.203 -6.115 13.897 1.00 97.88 256 ALA A C 1
ATOM 2002 O O . ALA A 1 256 ? -44.090 -7.222 14.410 1.00 97.88 256 ALA A O 1
ATOM 2003 N N . LEU A 1 257 ? -43.152 -5.321 13.667 1.00 98.00 257 LEU A N 1
ATOM 2004 C CA . LEU A 1 257 ? -41.780 -5.654 14.048 1.00 98.00 257 LEU A CA 1
ATOM 2005 C C . LEU A 1 257 ? -41.627 -5.805 15.563 1.00 98.00 257 LEU A C 1
ATOM 2007 O O . LEU A 1 257 ? -41.000 -6.759 16.006 1.00 98.00 257 LEU A O 1
ATOM 2011 N N . TRP A 1 258 ? -42.207 -4.905 16.363 1.00 97.81 258 TRP A N 1
ATOM 2012 C CA . TRP A 1 258 ? -42.179 -5.021 17.825 1.00 97.81 258 TRP A CA 1
ATOM 2013 C C . TRP A 1 258 ? -42.785 -6.344 18.295 1.00 97.81 258 TRP A C 1
ATOM 2015 O O . TRP A 1 258 ? -42.166 -7.057 19.083 1.00 97.81 258 TRP A O 1
ATOM 2025 N N . ASP A 1 259 ? -43.969 -6.675 17.776 1.00 97.75 259 ASP A N 1
ATOM 2026 C CA . ASP A 1 259 ? -44.688 -7.897 18.130 1.00 97.75 259 ASP A CA 1
ATOM 2027 C C . ASP A 1 259 ? -43.916 -9.146 17.648 1.00 97.75 259 ASP A C 1
ATOM 2029 O O . ASP A 1 259 ? -43.743 -10.096 18.406 1.00 97.75 259 ASP A O 1
ATOM 2033 N N . GLN A 1 260 ? -43.383 -9.134 16.419 1.00 97.44 260 GLN A N 1
ATOM 2034 C CA . GLN A 1 260 ? -42.576 -10.229 15.859 1.00 97.44 260 GLN A CA 1
ATOM 2035 C C . GLN A 1 260 ? -41.274 -10.456 16.635 1.00 97.44 260 GLN A C 1
ATOM 2037 O O . GLN A 1 260 ? -40.819 -11.591 16.776 1.00 97.44 260 GLN A O 1
ATOM 2042 N N . GLN A 1 261 ? -40.655 -9.377 17.106 1.00 97.88 261 GLN A N 1
ATOM 2043 C CA . GLN A 1 261 ? -39.418 -9.420 17.872 1.00 97.88 261 GLN A CA 1
ATOM 2044 C C . GLN A 1 261 ? -39.648 -9.706 19.362 1.00 97.88 261 GLN A C 1
ATOM 2046 O O . GLN A 1 261 ? -38.671 -9.764 20.106 1.00 97.88 261 GLN A O 1
ATOM 2051 N N . ASP A 1 262 ? -40.899 -9.861 19.812 1.00 97.44 262 ASP A N 1
ATOM 2052 C CA . ASP A 1 262 ? -41.242 -10.058 21.227 1.00 97.44 262 ASP A CA 1
ATOM 2053 C C . ASP A 1 262 ? -40.629 -8.960 22.123 1.00 97.44 262 ASP A C 1
ATOM 2055 O O . ASP A 1 262 ? -40.046 -9.225 23.172 1.00 97.44 262 ASP A O 1
ATOM 2059 N N . GLY A 1 263 ? -40.642 -7.711 21.638 1.00 96.56 263 GLY A N 1
ATOM 2060 C CA . GLY A 1 263 ? -40.027 -6.568 22.323 1.00 96.56 263 GLY A CA 1
ATOM 2061 C C . GLY A 1 263 ? -38.495 -6.609 22.435 1.00 96.56 263 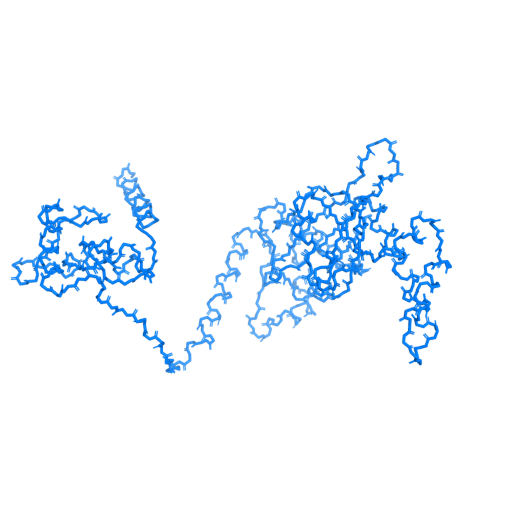GLY A C 1
ATOM 2062 O O . GLY A 1 263 ? -37.911 -5.755 23.101 1.00 96.56 263 GLY A O 1
ATOM 2063 N N . LYS A 1 264 ? -37.806 -7.552 21.782 1.00 98.38 264 LYS A N 1
ATOM 2064 C CA . LYS A 1 264 ? -36.344 -7.717 21.869 1.00 98.38 264 LYS A CA 1
ATOM 2065 C C . LYS A 1 264 ? -35.611 -7.069 20.707 1.00 98.38 264 LYS A C 1
ATOM 2067 O O . LYS A 1 264 ? -36.094 -7.006 19.584 1.00 98.38 264 LYS A O 1
ATOM 2072 N N . CYS A 1 265 ? -34.403 -6.596 20.961 1.00 98.06 265 CYS A N 1
ATOM 2073 C CA . CYS A 1 265 ? -33.529 -5.999 19.962 1.00 98.06 265 CYS A CA 1
ATOM 2074 C C . CYS A 1 265 ? -33.131 -7.023 18.889 1.00 98.06 265 CYS A C 1
ATOM 2076 O O . CYS A 1 265 ? -32.553 -8.061 19.207 1.00 98.06 265 CYS A O 1
ATOM 2078 N N . ALA A 1 266 ? -33.335 -6.699 17.609 1.00 97.62 266 ALA A N 1
ATOM 2079 C CA . ALA A 1 266 ? -33.002 -7.592 16.490 1.00 97.62 266 ALA A CA 1
ATOM 2080 C C . ALA A 1 266 ? -31.495 -7.930 16.373 1.00 97.62 266 ALA A C 1
ATOM 2082 O O . ALA A 1 266 ? -31.104 -8.941 15.772 1.00 97.62 266 ALA A O 1
ATOM 2083 N N . LEU A 1 267 ? -30.629 -7.078 16.937 1.00 96.75 267 LEU A N 1
ATOM 2084 C CA . LEU A 1 267 ? -29.178 -7.264 16.900 1.00 96.75 267 LEU A CA 1
ATOM 2085 C C . LEU A 1 267 ? -28.630 -8.026 18.103 1.00 96.75 267 LEU A C 1
ATOM 2087 O O . LEU A 1 267 ? -27.713 -8.819 17.927 1.00 96.75 267 LEU A O 1
ATOM 2091 N N . THR A 1 268 ? -29.170 -7.783 19.297 1.00 96.44 268 THR A N 1
ATOM 2092 C CA . THR A 1 268 ? -28.578 -8.258 20.558 1.00 96.44 268 THR A CA 1
ATOM 2093 C C . THR A 1 268 ? -29.468 -9.234 21.324 1.00 96.44 268 THR A C 1
ATOM 2095 O O . THR A 1 268 ? -28.989 -9.882 22.245 1.00 96.44 268 THR A O 1
ATOM 2098 N N . GLY A 1 269 ? -30.762 -9.317 20.999 1.00 96.19 269 GLY A N 1
ATOM 2099 C CA . GLY A 1 269 ? -31.750 -10.103 21.744 1.00 96.19 269 GLY A CA 1
ATOM 2100 C C . GLY A 1 269 ? -32.154 -9.517 23.104 1.00 96.19 269 GLY A C 1
ATOM 2101 O O . GLY A 1 269 ? -33.003 -10.095 23.776 1.00 96.19 269 GLY A O 1
ATOM 2102 N N . ILE A 1 270 ? -31.576 -8.380 23.506 1.00 97.00 270 ILE A N 1
ATOM 2103 C CA . ILE A 1 270 ? -31.892 -7.694 24.768 1.00 97.00 270 ILE A CA 1
ATOM 2104 C C . ILE A 1 270 ? -33.292 -7.081 24.687 1.00 97.00 270 ILE A C 1
ATOM 2106 O O . ILE A 1 270 ? -33.669 -6.540 23.647 1.00 97.00 270 ILE A O 1
ATOM 2110 N N . GLU A 1 271 ? -34.045 -7.150 25.781 1.00 97.62 271 GLU A N 1
ATOM 2111 C CA . GLU A 1 271 ? -35.350 -6.502 25.901 1.00 97.62 271 GLU A CA 1
ATOM 2112 C C . GLU A 1 271 ? -35.225 -4.983 25.717 1.00 97.62 271 GLU A C 1
ATOM 2114 O O . GLU A 1 271 ? -34.389 -4.321 26.335 1.00 97.62 271 GLU A O 1
ATOM 2119 N N . MET A 1 272 ? -36.027 -4.432 24.809 1.00 97.75 272 MET A N 1
ATOM 2120 C CA . MET A 1 272 ? -36.022 -3.005 24.511 1.00 97.75 272 MET A CA 1
ATOM 2121 C C . MET A 1 272 ? -36.986 -2.266 25.427 1.00 97.75 272 MET A C 1
ATOM 2123 O O . MET A 1 272 ? -38.071 -2.745 25.741 1.00 97.75 272 MET A O 1
ATOM 2127 N N . HIS A 1 273 ? -36.629 -1.037 25.778 1.00 97.44 273 HIS A N 1
ATOM 2128 C CA . HIS A 1 273 ? -37.494 -0.171 26.564 1.00 97.44 273 HIS A CA 1
ATOM 2129 C C . HIS A 1 273 ? -38.310 0.781 25.680 1.00 97.44 273 HIS A C 1
ATOM 2131 O O . HIS A 1 273 ? -37.794 1.384 24.734 1.00 97.44 273 HIS A O 1
ATOM 2137 N N . LEU A 1 274 ? -39.582 0.977 26.018 1.00 96.00 274 LEU A N 1
ATOM 2138 C CA . LEU A 1 274 ? -40.459 1.966 25.404 1.00 96.00 274 LEU A CA 1
ATOM 2139 C C . LEU A 1 274 ? -40.298 3.348 26.062 1.00 96.00 274 LEU A C 1
ATOM 2141 O O . LEU A 1 274 ? -40.146 3.452 27.281 1.00 96.00 274 LEU A O 1
ATOM 2145 N N . PRO A 1 275 ? -40.377 4.448 25.290 1.00 91.12 275 PRO A N 1
ATOM 2146 C CA . PRO A 1 275 ? -40.379 5.789 25.861 1.00 91.12 275 PRO A CA 1
ATOM 2147 C C . PRO A 1 275 ? -41.539 5.969 26.849 1.00 91.12 275 PRO A C 1
ATOM 2149 O O . PRO A 1 275 ? -42.694 5.726 26.507 1.00 91.12 275 PRO A O 1
ATOM 2152 N N . GLY A 1 276 ? -41.230 6.433 28.061 1.00 88.12 276 GLY A N 1
ATOM 2153 C CA . GLY A 1 276 ? -42.228 6.698 29.102 1.00 88.12 276 GLY A CA 1
ATOM 2154 C C . GLY A 1 276 ? -42.584 5.503 29.992 1.00 88.12 276 GLY A C 1
ATOM 2155 O O . GLY A 1 276 ? -43.419 5.669 30.879 1.00 88.12 276 GLY A O 1
ATOM 2156 N N . GLN A 1 277 ? -41.961 4.333 29.806 1.00 92.00 277 GLN A N 1
ATOM 2157 C CA . GLN A 1 277 ? -42.106 3.232 30.762 1.00 92.00 277 GLN A CA 1
ATOM 2158 C C . GLN A 1 277 ? -41.376 3.531 32.094 1.00 92.00 277 GLN A C 1
ATOM 2160 O O . GLN A 1 277 ? -40.379 4.264 32.085 1.00 92.00 277 GLN A O 1
ATOM 2165 N N . PRO A 1 278 ? -41.827 2.968 33.231 1.00 88.31 278 PRO A N 1
ATOM 2166 C CA . PRO A 1 278 ? -41.076 2.992 34.490 1.00 88.31 278 PRO A CA 1
ATOM 2167 C C . PRO A 1 278 ? -39.697 2.328 34.351 1.00 88.31 278 PRO A C 1
ATOM 2169 O O . PRO A 1 278 ? -39.530 1.426 33.536 1.00 88.31 278 PRO A O 1
ATOM 2172 N N . ASP A 1 279 ? -38.712 2.784 35.131 1.00 90.00 279 ASP A N 1
ATOM 2173 C CA . ASP A 1 279 ? -37.348 2.216 35.181 1.00 90.00 279 ASP A CA 1
ATOM 2174 C C . ASP A 1 279 ? -36.623 2.137 33.820 1.00 90.00 279 ASP A C 1
ATOM 2176 O O . ASP A 1 279 ? -35.768 1.289 33.563 1.00 90.00 279 ASP A O 1
ATOM 2180 N N . LEU A 1 280 ? -36.951 3.075 32.930 1.00 92.38 280 LEU A N 1
ATOM 2181 C CA . LEU A 1 280 ? -36.348 3.228 31.611 1.00 92.38 280 LEU A CA 1
ATOM 2182 C C . LEU A 1 280 ? -34.834 3.503 31.683 1.00 92.38 280 LEU A C 1
ATOM 2184 O O . LEU A 1 280 ? -34.398 4.614 31.989 1.00 92.38 280 LEU A O 1
ATOM 2188 N N . ASP A 1 281 ? -34.042 2.535 31.232 1.00 95.38 281 ASP A N 1
ATOM 2189 C CA . ASP A 1 281 ? -32.684 2.770 30.732 1.00 95.38 281 ASP A CA 1
ATOM 2190 C C . ASP A 1 281 ? -32.718 3.384 29.315 1.00 95.38 281 ASP A C 1
ATOM 2192 O O . ASP A 1 281 ? -33.324 2.837 28.387 1.00 95.38 281 ASP A O 1
ATOM 2196 N N . LYS A 1 282 ? -32.057 4.536 29.141 1.00 94.25 282 LYS A N 1
ATOM 2197 C CA . LYS A 1 282 ? -31.988 5.266 27.864 1.00 94.25 282 LYS A CA 1
ATOM 2198 C C . LYS A 1 282 ? -31.189 4.529 26.794 1.00 94.25 282 LYS A C 1
ATOM 2200 O O . LYS A 1 282 ? -31.457 4.760 25.612 1.00 94.25 282 LYS A O 1
ATOM 2205 N N . ASP A 1 283 ? -30.235 3.692 27.180 1.00 96.38 283 ASP A N 1
ATOM 2206 C CA . ASP A 1 283 ? -29.404 2.933 26.248 1.00 96.38 283 ASP A CA 1
ATOM 2207 C C . ASP A 1 283 ? -30.162 1.726 25.684 1.00 96.38 283 ASP A C 1
ATOM 2209 O O . ASP A 1 283 ? -30.005 1.390 24.505 1.00 96.38 283 ASP A O 1
ATOM 2213 N N . LEU A 1 284 ? -31.071 1.148 26.477 1.00 97.38 284 LEU A N 1
ATOM 2214 C CA . LEU A 1 284 ? -31.962 0.053 26.073 1.00 97.38 284 LEU A CA 1
ATOM 2215 C C . LEU A 1 284 ? -33.225 0.525 25.344 1.00 97.38 284 LEU A C 1
ATOM 2217 O O . LEU A 1 284 ? -33.989 -0.295 24.836 1.00 97.38 284 LEU A O 1
ATOM 2221 N N . MET A 1 285 ? -33.438 1.839 25.249 1.00 97.56 285 MET A N 1
ATOM 2222 C CA . MET A 1 285 ? -34.584 2.416 24.552 1.00 97.56 285 MET A CA 1
ATOM 2223 C C . MET A 1 285 ? -34.661 1.934 23.101 1.00 97.56 285 MET A C 1
ATOM 2225 O O . MET A 1 285 ? -33.653 1.894 22.394 1.00 97.56 285 MET A O 1
ATOM 2229 N N . ILE A 1 286 ? -35.872 1.620 22.650 1.00 97.56 286 ILE A N 1
ATOM 2230 C CA . ILE A 1 286 ? -36.155 1.266 21.264 1.00 97.56 286 ILE A CA 1
ATOM 2231 C C . ILE A 1 286 ? -35.658 2.349 20.297 1.00 97.56 286 ILE A C 1
ATOM 2233 O O . ILE A 1 286 ? -35.850 3.551 20.497 1.00 97.56 286 ILE A O 1
ATOM 2237 N N . SER A 1 287 ? -35.025 1.918 19.213 1.00 97.12 287 SER A N 1
ATOM 2238 C CA . SER A 1 287 ? -34.504 2.779 18.162 1.00 97.12 287 SER A CA 1
ATOM 2239 C C . SER A 1 287 ? -34.717 2.125 16.794 1.00 97.12 287 SER A C 1
ATOM 2241 O O . SER A 1 287 ? -34.438 0.933 16.650 1.00 97.12 287 SER A O 1
ATOM 2243 N N . PRO A 1 288 ? -35.193 2.871 15.778 1.00 96.00 288 PRO A N 1
ATOM 2244 C CA . PRO A 1 288 ? -35.225 2.370 14.412 1.00 96.00 288 PRO A CA 1
ATOM 2245 C C . PRO A 1 288 ? -33.809 2.390 13.821 1.00 96.00 288 PRO A C 1
ATOM 2247 O O . PRO A 1 288 ? -33.171 3.445 13.729 1.00 96.00 288 PRO A O 1
ATOM 2250 N N . ASP A 1 289 ? -33.325 1.227 13.400 1.00 96.31 289 ASP A N 1
ATOM 2251 C CA . ASP A 1 289 ? -32.074 1.070 12.658 1.00 96.31 289 ASP A CA 1
ATOM 2252 C C . ASP A 1 289 ? -32.359 0.648 11.214 1.00 96.31 289 ASP A C 1
ATOM 2254 O O . ASP A 1 289 ? -33.343 -0.037 10.933 1.00 96.31 289 ASP A O 1
ATOM 2258 N N . ARG A 1 290 ? -31.487 1.066 10.293 1.00 94.25 290 ARG A N 1
ATOM 2259 C CA . ARG A 1 290 ? -31.535 0.609 8.901 1.00 94.25 290 ARG A CA 1
ATOM 2260 C C . ARG A 1 290 ? -30.656 -0.622 8.768 1.00 94.25 290 ARG A C 1
ATOM 2262 O O . ARG A 1 290 ? -29.474 -0.564 9.113 1.00 94.25 290 ARG A O 1
ATOM 2269 N N . ILE A 1 291 ? -31.222 -1.698 8.233 1.00 94.62 291 ILE A N 1
ATOM 2270 C CA . ILE A 1 291 ? -30.494 -2.950 7.990 1.00 94.62 291 ILE A CA 1
ATOM 2271 C C . ILE A 1 291 ? -29.298 -2.662 7.069 1.00 94.62 291 ILE A C 1
ATOM 2273 O O . ILE A 1 291 ? -28.154 -2.944 7.422 1.00 94.62 291 ILE A O 1
ATOM 2277 N N . ASP A 1 292 ? -29.553 -1.975 5.957 1.00 91.94 292 ASP A N 1
ATOM 2278 C CA . ASP A 1 292 ? -28.567 -1.332 5.100 1.00 91.94 292 ASP A CA 1
ATOM 2279 C C . ASP A 1 292 ? -28.473 0.173 5.410 1.00 91.94 292 ASP A C 1
ATOM 2281 O O . ASP A 1 292 ? -29.343 0.986 5.071 1.00 91.94 292 ASP A O 1
ATOM 2285 N N . SER A 1 293 ? -27.355 0.565 6.027 1.00 88.94 293 SER A N 1
ATOM 2286 C CA . SER A 1 293 ? -27.052 1.951 6.397 1.00 88.94 293 SER A CA 1
ATOM 2287 C C . SER A 1 293 ? -26.787 2.888 5.206 1.00 88.94 293 SER A C 1
ATOM 2289 O O . SER A 1 293 ? -26.749 4.117 5.408 1.00 88.94 293 SER A O 1
ATOM 2291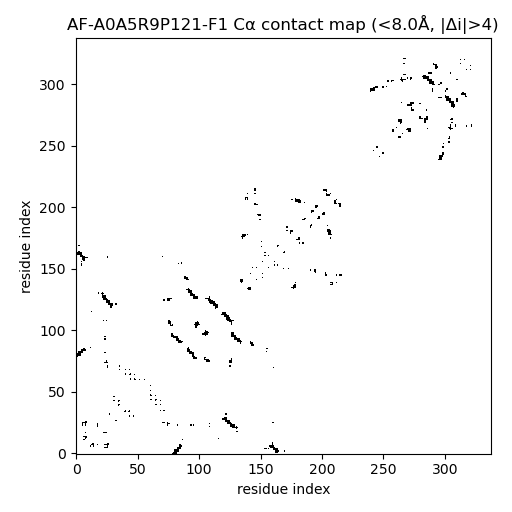 N N . SER A 1 294 ? -26.599 2.348 3.997 1.00 87.56 294 SER A N 1
ATOM 2292 C CA . SER A 1 294 ? -26.464 3.110 2.752 1.00 87.56 294 SER A CA 1
ATOM 2293 C C . SER A 1 294 ? -27.816 3.467 2.117 1.00 87.56 294 SER A C 1
ATOM 2295 O O . SER A 1 294 ? -27.915 4.516 1.481 1.00 87.56 294 SER A O 1
ATOM 2297 N N . GLY A 1 295 ? -28.864 2.683 2.387 1.00 88.00 295 GLY A N 1
ATOM 2298 C CA . GLY A 1 295 ? -30.221 2.896 1.881 1.00 88.00 295 GLY A CA 1
ATOM 2299 C C . GLY A 1 295 ? -31.088 3.893 2.670 1.00 88.00 295 GLY A C 1
ATOM 2300 O O . GLY A 1 295 ? -30.687 4.485 3.682 1.00 88.00 295 GLY A O 1
ATOM 2301 N N . HIS A 1 296 ? -32.323 4.071 2.197 1.00 91.69 296 HIS A N 1
ATOM 2302 C CA . HIS A 1 296 ? -33.372 4.885 2.827 1.00 91.69 296 HIS A CA 1
ATOM 2303 C C . HIS A 1 296 ? -34.184 4.086 3.860 1.00 91.69 296 HIS A C 1
ATOM 2305 O O . HIS A 1 296 ? -34.008 2.875 3.982 1.00 91.69 296 HIS A O 1
ATOM 2311 N N . TYR A 1 297 ? -35.066 4.752 4.613 1.00 92.62 297 TYR A N 1
ATOM 2312 C CA . TYR A 1 297 ? -36.039 4.037 5.439 1.00 92.62 297 TYR A CA 1
ATOM 2313 C C . TYR A 1 297 ? -37.163 3.514 4.542 1.00 92.62 297 TYR A C 1
ATOM 2315 O O . TYR A 1 297 ? -37.848 4.292 3.879 1.00 92.62 297 TYR A O 1
ATOM 2323 N N . SER A 1 298 ? -37.350 2.201 4.541 1.00 94.69 298 SER A N 1
ATOM 2324 C CA . SER A 1 298 ? -38.449 1.500 3.878 1.00 94.69 298 SER A CA 1
ATOM 2325 C C . SER A 1 298 ? -38.892 0.339 4.763 1.00 94.69 298 SER A C 1
ATOM 2327 O O . SER A 1 298 ? -38.190 -0.019 5.710 1.00 94.69 298 SER A O 1
ATOM 2329 N N . LEU A 1 299 ? -40.044 -0.254 4.455 1.00 94.25 299 LEU A N 1
ATOM 2330 C CA . LEU A 1 299 ? -40.568 -1.408 5.195 1.00 94.25 299 LEU A CA 1
ATOM 2331 C C . LEU A 1 299 ? -39.628 -2.627 5.137 1.00 94.25 299 LEU A C 1
ATOM 2333 O O . LEU A 1 299 ? -39.640 -3.463 6.025 1.00 94.25 299 LEU A O 1
ATOM 2337 N N . GLU A 1 300 ? -38.787 -2.725 4.109 1.00 95.19 300 GLU A N 1
ATOM 2338 C CA . GLU A 1 300 ? -37.820 -3.821 3.958 1.00 95.19 300 GLU A CA 1
ATOM 2339 C C . GLU A 1 300 ? -36.455 -3.502 4.586 1.00 95.19 300 GLU A C 1
ATOM 2341 O O . GLU A 1 300 ? -35.636 -4.395 4.784 1.00 95.19 300 GLU A O 1
ATOM 2346 N N . ASN A 1 301 ? -36.193 -2.227 4.894 1.00 95.81 301 ASN A N 1
ATOM 2347 C CA . ASN A 1 301 ? -34.890 -1.738 5.343 1.00 95.81 301 ASN A CA 1
ATOM 2348 C C . ASN A 1 301 ? -34.951 -1.070 6.725 1.00 95.81 301 ASN A C 1
ATOM 2350 O O . ASN A 1 301 ? -34.235 -0.102 6.998 1.00 95.81 301 ASN A O 1
ATOM 2354 N N . VAL A 1 302 ? -35.824 -1.559 7.603 1.00 96.56 302 VAL A N 1
ATOM 2355 C CA . VAL A 1 302 ? -35.935 -1.088 8.984 1.00 96.56 302 VAL A CA 1
ATOM 2356 C C . VAL A 1 302 ? -36.030 -2.267 9.946 1.00 96.56 302 VAL A C 1
ATOM 2358 O O . VAL A 1 302 ? -36.651 -3.281 9.653 1.00 96.56 302 VAL A O 1
ATOM 2361 N N . GLN A 1 303 ? -35.389 -2.131 11.100 1.00 97.19 303 GLN A N 1
ATOM 2362 C CA . GLN A 1 303 ? -35.450 -3.079 12.211 1.00 97.19 303 GLN A CA 1
ATOM 2363 C C . GLN A 1 303 ? -35.493 -2.313 13.537 1.00 97.19 303 GLN A C 1
ATOM 2365 O O . GLN A 1 303 ? -35.040 -1.164 13.612 1.00 97.19 303 GLN A O 1
ATOM 2370 N N . LEU A 1 304 ? -36.020 -2.937 14.593 1.00 98.44 304 LEU A N 1
ATOM 2371 C CA . LEU A 1 304 ? -36.040 -2.343 15.932 1.00 98.44 304 LEU A CA 1
ATOM 2372 C C . LEU A 1 304 ? -34.876 -2.877 16.762 1.00 98.44 304 LEU A C 1
ATOM 2374 O O . LEU A 1 304 ? -34.683 -4.089 16.891 1.00 98.44 304 LEU A O 1
ATOM 2378 N N . VAL A 1 305 ? -34.096 -1.963 17.328 1.00 98.25 305 VAL A N 1
ATOM 2379 C CA . VAL A 1 305 ? -32.907 -2.287 18.123 1.00 98.25 305 VAL A CA 1
ATOM 2380 C C . VAL A 1 305 ? -32.833 -1.419 19.377 1.00 98.25 305 VAL A C 1
ATOM 2382 O O . VAL A 1 305 ? -33.463 -0.365 19.444 1.00 98.25 305 VAL A O 1
ATOM 2385 N N . CYS A 1 306 ? -32.018 -1.813 20.357 1.00 98.31 306 CYS A N 1
ATOM 2386 C CA . CYS A 1 306 ? -31.639 -0.916 21.448 1.00 98.31 306 CYS A CA 1
ATOM 2387 C C . CYS A 1 306 ? -30.855 0.287 20.898 1.00 98.31 306 CYS A C 1
ATOM 2389 O O . CYS A 1 306 ? -30.038 0.157 19.979 1.00 98.31 306 CYS A O 1
ATOM 2391 N N . ARG A 1 307 ? -31.043 1.459 21.503 1.00 97.31 307 ARG A N 1
ATOM 2392 C CA . ARG A 1 307 ? -30.365 2.701 21.122 1.00 97.31 307 ARG A CA 1
ATOM 2393 C C . ARG A 1 307 ? -28.845 2.568 21.126 1.00 97.31 307 ARG A C 1
ATOM 2395 O O . ARG A 1 307 ? -28.207 3.044 20.185 1.00 97.31 307 ARG A O 1
ATOM 2402 N N . PHE A 1 308 ? -28.264 1.913 22.133 1.00 97.25 308 PHE A N 1
ATOM 2403 C CA . PHE A 1 308 ? -26.814 1.705 22.173 1.00 97.25 308 PHE A CA 1
ATOM 2404 C C . PHE A 1 308 ? -26.337 0.846 20.993 1.00 97.25 308 PHE A C 1
ATOM 2406 O O . PHE A 1 308 ? -25.321 1.162 20.380 1.00 97.25 308 PHE A O 1
ATOM 2413 N N . ALA A 1 309 ? -27.098 -0.189 20.617 1.00 96.56 309 ALA A N 1
ATOM 2414 C CA . ALA A 1 309 ? -26.746 -1.079 19.516 1.00 96.56 309 ALA A CA 1
ATOM 2415 C C . ALA A 1 309 ? -26.770 -0.339 18.169 1.00 96.56 309 ALA A C 1
ATOM 2417 O O . ALA A 1 309 ? -25.840 -0.486 17.380 1.00 96.56 309 ALA A O 1
ATOM 2418 N N . ASN A 1 310 ? -27.765 0.528 17.936 1.00 96.81 310 ASN A N 1
ATOM 2419 C CA . ASN A 1 310 ? -27.792 1.420 16.767 1.00 96.81 310 ASN A CA 1
ATOM 2420 C C . ASN A 1 310 ? -26.561 2.346 16.743 1.00 96.81 310 ASN A C 1
ATOM 2422 O O . ASN A 1 310 ? -25.873 2.481 15.729 1.00 96.81 310 ASN A O 1
ATOM 2426 N N . PHE A 1 311 ? -26.243 2.949 17.894 1.00 94.81 311 PHE A N 1
ATOM 2427 C CA . PHE A 1 311 ? -25.102 3.850 18.025 1.00 94.81 311 PHE A CA 1
ATOM 2428 C C . PHE A 1 311 ? -23.759 3.147 17.790 1.00 94.81 311 PHE A C 1
ATOM 2430 O O . PHE A 1 311 ? -22.881 3.742 17.177 1.00 94.81 311 PHE A O 1
ATOM 2437 N N . TRP A 1 312 ? -23.594 1.899 18.232 1.00 94.81 312 TRP A N 1
ATOM 2438 C CA . TRP A 1 312 ? -22.358 1.131 18.047 1.00 94.81 312 TRP A CA 1
ATOM 2439 C C . TRP A 1 312 ? -22.229 0.557 16.637 1.00 94.81 312 TRP A C 1
ATOM 2441 O O . TRP A 1 312 ? -21.134 0.551 16.077 1.00 94.81 312 TRP A O 1
ATOM 2451 N N . LYS A 1 313 ? -23.338 0.108 16.038 1.00 93.31 313 LYS A N 1
ATOM 2452 C CA . LYS A 1 313 ? -23.354 -0.394 14.660 1.00 93.31 313 LYS A CA 1
ATOM 2453 C C . LYS A 1 313 ? -22.958 0.694 13.661 1.00 93.31 313 LYS A C 1
ATOM 2455 O O . LYS A 1 313 ? -22.232 0.407 12.711 1.00 93.31 313 LYS A O 1
ATOM 2460 N N . LEU A 1 314 ? -23.397 1.942 13.865 1.00 90.31 314 LEU A N 1
ATOM 2461 C CA . LEU A 1 314 ? -23.161 3.064 12.946 1.00 90.31 314 LEU A CA 1
ATOM 2462 C C . LEU A 1 314 ? -23.517 2.703 11.486 1.00 90.31 314 LEU A C 1
ATOM 2464 O O . LEU A 1 314 ? -24.684 2.614 11.104 1.00 90.31 314 LEU A O 1
ATOM 2468 N N . ALA A 1 315 ? -22.496 2.549 10.642 1.00 88.44 315 ALA A N 1
ATOM 2469 C CA . ALA A 1 315 ? -22.615 2.223 9.227 1.00 88.44 315 ALA A CA 1
ATOM 2470 C C . ALA A 1 315 ? -22.184 0.786 8.897 1.00 88.44 315 ALA A C 1
ATOM 2472 O O . ALA A 1 315 ? -22.241 0.417 7.729 1.00 88.44 315 ALA A O 1
ATOM 2473 N N . SER A 1 316 ? -21.758 0.007 9.895 1.00 89.31 316 SER A N 1
ATOM 2474 C CA . SER A 1 316 ? -21.397 -1.401 9.734 1.00 89.31 316 SER A CA 1
ATOM 2475 C C . SER A 1 316 ? -22.628 -2.241 9.400 1.00 89.31 316 SER A C 1
ATOM 2477 O O . SER A 1 316 ? -23.754 -1.891 9.769 1.00 89.31 316 SER A O 1
ATOM 2479 N N . ASP A 1 317 ? -22.413 -3.361 8.718 1.00 92.88 317 ASP A N 1
ATOM 2480 C CA . ASP A 1 317 ? -23.459 -4.341 8.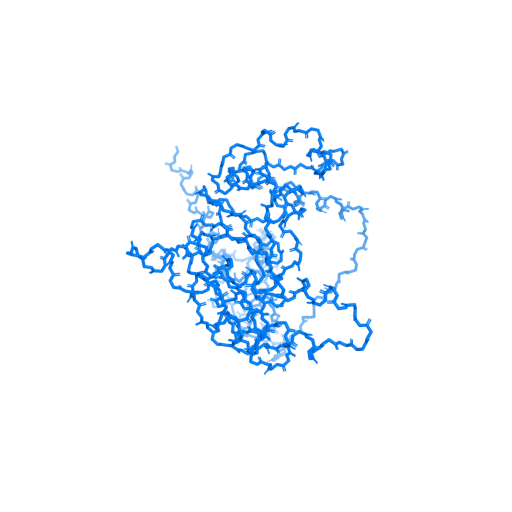455 1.00 92.88 317 ASP A CA 1
ATOM 2481 C C . ASP A 1 317 ? -23.811 -5.153 9.718 1.00 92.88 317 ASP A C 1
ATOM 2483 O O . ASP A 1 317 ? -23.033 -5.253 10.673 1.00 92.88 317 ASP A O 1
ATOM 2487 N N . ASN A 1 318 ? -25.014 -5.737 9.722 1.00 93.75 318 ASN A N 1
ATOM 2488 C CA . ASN A 1 318 ? -25.532 -6.516 10.850 1.00 93.75 318 ASN A CA 1
ATOM 2489 C C . ASN A 1 318 ? -24.643 -7.712 11.210 1.00 93.75 318 ASN A C 1
ATOM 2491 O O . ASN A 1 318 ? -24.478 -8.002 12.395 1.00 93.75 318 ASN A O 1
ATOM 2495 N N . ALA A 1 319 ? -24.124 -8.429 10.208 1.00 93.69 319 ALA A N 1
ATOM 2496 C CA . ALA A 1 319 ? -23.376 -9.660 10.432 1.00 93.69 319 ALA A CA 1
ATOM 2497 C C . ALA A 1 319 ? -22.053 -9.345 11.130 1.00 93.69 319 ALA A C 1
ATOM 2499 O O . ALA A 1 319 ? -21.777 -9.887 12.200 1.00 93.69 319 ALA A O 1
ATOM 2500 N N . ARG A 1 320 ? -21.305 -8.367 10.608 1.00 92.81 320 ARG A N 1
ATOM 2501 C CA . ARG A 1 320 ? -20.044 -7.938 11.205 1.00 92.81 320 ARG A CA 1
ATOM 2502 C C . ARG A 1 320 ? -20.221 -7.390 12.616 1.00 92.81 320 ARG A C 1
ATOM 2504 O O . ARG A 1 320 ? -19.385 -7.645 13.480 1.00 92.81 320 ARG A O 1
ATOM 2511 N N . PHE A 1 321 ? -21.294 -6.640 12.866 1.00 95.06 321 PHE A N 1
ATOM 2512 C CA . PHE A 1 321 ? -21.596 -6.152 14.212 1.00 95.06 321 PHE A CA 1
ATOM 2513 C C . PHE A 1 321 ? -21.814 -7.305 15.204 1.00 95.06 321 PHE A C 1
ATOM 2515 O O . PHE A 1 321 ? -21.242 -7.282 16.293 1.00 95.06 321 PHE A O 1
ATOM 2522 N N . LYS A 1 322 ? -22.590 -8.327 14.817 1.00 94.75 322 LYS A N 1
ATOM 2523 C CA . LYS A 1 322 ? -22.858 -9.505 15.658 1.00 94.75 322 LYS A CA 1
ATOM 2524 C C . LYS A 1 322 ? -21.589 -10.309 15.943 1.00 94.75 322 LYS A C 1
ATOM 2526 O O . LYS A 1 322 ? -21.315 -10.581 17.104 1.00 94.75 322 LYS A O 1
ATOM 2531 N N . GLU A 1 323 ? -20.760 -10.567 14.930 1.00 95.06 323 GLU A N 1
ATOM 2532 C CA . GLU A 1 323 ? -19.463 -11.246 15.106 1.00 95.06 323 GLU A CA 1
ATOM 2533 C C . GLU A 1 323 ? -18.570 -10.555 16.149 1.00 95.06 323 GLU A C 1
ATOM 2535 O O . GLU A 1 323 ? -17.939 -11.206 16.984 1.00 95.06 323 GLU A O 1
ATOM 2540 N N . LEU A 1 324 ? -18.503 -9.219 16.106 1.00 94.50 324 LEU A N 1
ATOM 2541 C CA . LEU A 1 324 ? -17.712 -8.441 17.059 1.00 94.50 324 LEU A CA 1
ATOM 2542 C C . LEU A 1 324 ? -18.306 -8.490 18.472 1.00 94.50 324 LEU A C 1
ATOM 2544 O O . LEU A 1 324 ? -17.553 -8.515 19.445 1.00 94.50 324 LEU A O 1
ATOM 2548 N N . LEU A 1 325 ? -19.634 -8.517 18.596 1.00 94.56 325 LEU A N 1
ATOM 2549 C CA . LEU A 1 325 ? -20.306 -8.637 19.887 1.00 94.56 325 LEU A CA 1
ATOM 2550 C C . LEU A 1 325 ? -20.083 -10.022 20.512 1.00 94.56 325 LEU A C 1
ATOM 2552 O O . LEU A 1 325 ? -19.755 -10.105 21.696 1.00 94.56 325 LEU A O 1
ATOM 2556 N N . ASP A 1 326 ? -20.171 -11.088 19.717 1.00 93.69 326 ASP A N 1
ATOM 2557 C CA . ASP A 1 326 ? -19.911 -12.459 20.167 1.00 93.69 326 ASP A CA 1
ATOM 2558 C C . ASP A 1 326 ? -18.473 -12.616 20.679 1.00 93.69 326 ASP A C 1
ATOM 2560 O O . ASP A 1 326 ? -18.240 -13.244 21.714 1.00 93.69 326 ASP A O 1
ATOM 2564 N N . LEU A 1 327 ? -17.504 -11.968 20.020 1.00 93.38 327 LEU A N 1
ATOM 2565 C CA . LEU A 1 327 ? -16.116 -11.926 20.483 1.00 93.38 327 LEU A CA 1
ATOM 2566 C C . LEU A 1 327 ? -15.988 -11.277 21.873 1.00 93.38 327 LEU A C 1
ATOM 2568 O O . LEU A 1 327 ? -15.246 -11.778 22.725 1.00 93.38 327 LEU A O 1
ATOM 2572 N N . VAL A 1 328 ? -16.711 -10.180 22.124 1.00 93.50 328 VAL A N 1
ATOM 2573 C CA . VAL A 1 328 ? -16.738 -9.519 23.441 1.00 93.50 328 VAL A CA 1
ATOM 2574 C C . VAL A 1 328 ? -17.321 -10.457 24.496 1.00 93.50 328 VAL A C 1
ATOM 2576 O O . VAL A 1 328 ? -16.720 -10.621 25.560 1.00 93.50 328 VAL A O 1
ATOM 2579 N N . VAL A 1 329 ? -18.451 -11.104 24.195 1.00 93.12 329 VAL A N 1
ATOM 2580 C CA . VAL A 1 329 ? -19.118 -12.046 25.107 1.00 93.12 329 VAL A CA 1
ATOM 2581 C C . VAL A 1 329 ? -18.199 -13.222 25.442 1.00 93.12 329 VAL A C 1
ATOM 2583 O O . VAL A 1 329 ? -17.968 -13.493 26.621 1.00 93.12 329 VAL A O 1
ATOM 2586 N N . ALA A 1 330 ? -17.605 -13.869 24.436 1.00 91.75 330 ALA A N 1
ATOM 2587 C CA . ALA A 1 330 ? -16.693 -14.999 24.623 1.00 91.75 330 ALA A CA 1
ATOM 2588 C C . ALA A 1 330 ? -15.466 -14.625 25.472 1.00 91.75 330 ALA A C 1
ATOM 2590 O O . ALA A 1 330 ? -15.065 -15.366 26.377 1.00 91.75 330 ALA A O 1
ATOM 2591 N N . THR A 1 331 ? -14.899 -13.439 25.230 1.00 92.06 331 THR A N 1
ATOM 2592 C CA . THR A 1 331 ? -13.748 -12.934 25.990 1.00 92.06 331 THR A CA 1
ATOM 2593 C C . THR A 1 331 ? -14.120 -12.699 27.453 1.00 92.06 331 THR A C 1
ATOM 2595 O O . THR A 1 331 ? -13.382 -13.098 28.353 1.00 92.06 331 THR A O 1
ATOM 2598 N N . LYS A 1 332 ? -15.280 -12.082 27.713 1.00 91.69 332 LYS A N 1
ATOM 2599 C CA . LYS A 1 332 ? -15.747 -11.813 29.078 1.00 91.69 332 LYS A CA 1
ATOM 2600 C C . LYS A 1 332 ? -16.107 -13.089 29.834 1.00 91.69 332 LYS A C 1
ATOM 2602 O O . LYS A 1 332 ? -15.720 -13.215 30.989 1.00 91.69 332 LYS A O 1
ATOM 2607 N N . ALA A 1 333 ? -16.757 -14.053 29.186 1.00 89.62 333 ALA A N 1
ATOM 2608 C CA . ALA A 1 333 ? -17.051 -15.354 29.789 1.00 89.62 333 ALA A CA 1
ATOM 2609 C C . ALA A 1 333 ? -15.771 -16.105 30.212 1.00 89.62 333 ALA A C 1
ATOM 2611 O O . ALA A 1 333 ? -15.714 -16.683 31.299 1.00 89.62 333 ALA A O 1
ATOM 2612 N N . SER A 1 334 ? -14.717 -16.030 29.393 1.00 85.38 334 SER A N 1
ATOM 2613 C CA . SER A 1 334 ? -13.416 -16.642 29.700 1.00 85.38 334 SER A CA 1
ATOM 2614 C C . SER A 1 334 ? -12.729 -15.990 30.910 1.00 85.38 334 SER A C 1
ATOM 2616 O O . SER A 1 334 ? -12.125 -16.687 31.719 1.00 85.38 334 SER A O 1
ATOM 2618 N N . GLN A 1 335 ? -12.877 -14.670 31.087 1.00 80.75 335 GLN A N 1
ATOM 2619 C CA . GLN A 1 335 ? -12.318 -13.926 32.229 1.00 80.75 335 GLN A CA 1
ATOM 2620 C C . GLN A 1 335 ? -13.024 -14.209 33.560 1.00 80.75 335 GLN A C 1
ATOM 2622 O O . GLN A 1 335 ? -12.429 -14.014 34.607 1.00 80.75 335 GLN A O 1
ATOM 2627 N N . VAL A 1 336 ? -14.289 -14.635 33.535 1.00 76.06 336 VAL A N 1
ATOM 2628 C CA . VAL A 1 336 ? -15.044 -14.994 34.752 1.00 76.06 336 VAL A CA 1
ATOM 2629 C C . VAL A 1 336 ? -14.739 -16.433 35.198 1.00 76.06 336 VAL A C 1
ATOM 2631 O O . VAL A 1 336 ? -15.007 -16.800 36.337 1.00 76.06 336 VAL A O 1
ATOM 2634 N N . SER A 1 337 ? -14.164 -17.245 34.305 1.00 60.53 337 SER A N 1
ATOM 2635 C CA . SER A 1 337 ? -13.826 -18.656 34.545 1.00 60.53 337 SER A CA 1
ATOM 2636 C C . SER A 1 337 ? -12.349 -18.888 34.915 1.00 60.53 337 SER A C 1
ATOM 2638 O O . SER A 1 337 ? -11.935 -20.040 35.032 1.00 60.53 337 SER A O 1
ATOM 2640 N N . SER A 1 338 ? -11.556 -17.818 35.059 1.00 50.69 338 SER A N 1
ATOM 2641 C CA . SER A 1 338 ? -10.140 -17.827 35.472 1.00 50.69 338 SER A CA 1
ATOM 2642 C C . SER A 1 338 ? -9.938 -17.004 36.739 1.00 50.69 338 SER A C 1
ATOM 2644 O O . SER A 1 338 ? -9.008 -17.356 37.496 1.00 50.69 338 SER A O 1
#

Secondary structure (DSSP, 8-state):
--EEEE-SSGGGTTHHHHHHHTEEEEEEEHHHHHHHHTT-HHHHHHHHHHHPPTT--HHHHHHHHHHHHHHHHHHHT-SS-EEEEEETTEEEEEEB--SSTTSSSPPPEEEEEE-TTT--EEEEEEEEBS--BSB-TTSPBPBGGGS-HHHHHHHT--SSEEE---HHHHHHHHHHHHT-B-HHHHTSHHHHHHHTGGGT----SB--HHHHHHHHHHHHHHHHHHH-SS------PPP--B-SS-HHHHHHHHHHHHHHTTTB-TTT-PBPBPTT-TT--SSSBEEEE-SSTTS-B-TTS-EEEEHHHHHHHTTS-HHHHHHHHHHHHHHHHHHH--